Protein AF-A0A1Y2DN82-F1 (afdb_monomer_lite)

Secondary structure (DSSP, 8-state):
--EE---GGGSPPP-----SSTTHHHHHHHHHH-TT--GGG-SEEEEHHHHHHHHHHHTT-S---S--EEEEEETTEEEEEE-TT-GGGS---SSHHHHHHHH----GGGTT---EEEEEEEEETTEEEEEEEEE-EE--STTPPPTT----TT-TTTGGG---------------------------S----GGGEEEEEEESSPPPSHHHHHHHHHTT--EEEEEEEETTEE-GGG-EEEE-GGG--

Structure (mmCIF, N/CA/C/O backbone):
data_AF-A0A1Y2DN82-F1
#
_entry.id   AF-A0A1Y2DN82-F1
#
loop_
_atom_site.group_PDB
_atom_site.id
_atom_site.type_symbol
_atom_site.label_atom_id
_atom_site.label_alt_id
_atom_site.label_comp_id
_atom_site.label_asym_id
_atom_site.label_entity_id
_atom_site.label_seq_id
_atom_site.pdbx_PDB_ins_code
_atom_site.Cartn_x
_atom_site.Cartn_y
_atom_site.Cartn_z
_atom_site.occupancy
_atom_site.B_iso_or_equiv
_atom_site.auth_seq_id
_atom_site.auth_comp_id
_atom_site.auth_asym_id
_atom_site.auth_atom_id
_atom_site.pdbx_PDB_model_num
ATOM 1 N N . MET A 1 1 ? 11.359 8.981 -25.623 1.00 68.69 1 MET A N 1
ATOM 2 C CA . MET A 1 1 ? 12.776 8.680 -25.326 1.00 68.69 1 MET A CA 1
ATOM 3 C C . MET A 1 1 ? 12.780 7.640 -24.218 1.00 68.69 1 MET A C 1
ATOM 5 O O . MET A 1 1 ? 11.945 7.792 -23.331 1.00 68.69 1 MET A O 1
ATOM 9 N N . PRO A 1 2 ? 13.610 6.586 -24.291 1.00 85.12 2 PRO A N 1
ATOM 10 C CA . PRO A 1 2 ? 13.726 5.613 -23.207 1.00 85.12 2 PRO A CA 1
ATOM 11 C C . PRO A 1 2 ? 14.151 6.295 -21.902 1.00 85.12 2 PRO A C 1
ATOM 13 O O . PRO A 1 2 ? 14.934 7.245 -21.939 1.00 85.12 2 PRO A O 1
ATOM 16 N N . LEU A 1 3 ? 13.626 5.826 -20.771 1.00 91.38 3 LEU A N 1
ATOM 17 C CA . LEU A 1 3 ? 14.029 6.287 -19.442 1.00 91.38 3 LEU A CA 1
ATOM 18 C C . LEU A 1 3 ? 15.131 5.362 -18.918 1.00 91.38 3 LEU A C 1
ATOM 20 O O . LEU A 1 3 ? 14.951 4.148 -18.907 1.00 91.38 3 LEU A O 1
ATOM 24 N N . GLU A 1 4 ? 16.252 5.922 -18.473 1.00 93.56 4 GLU A N 1
ATOM 25 C CA . GLU A 1 4 ? 17.354 5.159 -17.885 1.00 93.56 4 GLU A CA 1
ATOM 26 C C . GLU A 1 4 ? 17.417 5.388 -16.373 1.00 93.56 4 GLU A C 1
ATOM 28 O O . GLU A 1 4 ? 17.442 6.524 -15.898 1.00 93.56 4 GLU A O 1
ATOM 33 N N . VAL A 1 5 ? 17.448 4.295 -15.616 1.00 91.75 5 VAL A N 1
ATOM 34 C CA . VAL A 1 5 ? 17.461 4.285 -14.153 1.00 91.75 5 VAL A CA 1
ATOM 35 C C . VAL A 1 5 ? 18.581 3.364 -13.677 1.00 91.75 5 VAL A C 1
ATOM 37 O O . VAL A 1 5 ? 18.763 2.262 -14.194 1.00 91.75 5 VAL A O 1
ATOM 40 N N . LYS A 1 6 ? 19.336 3.796 -12.664 1.00 90.62 6 LYS A N 1
ATOM 41 C CA . LYS A 1 6 ? 20.355 2.953 -12.026 1.00 90.62 6 LYS A CA 1
ATOM 42 C C . LYS A 1 6 ? 19.709 1.882 -11.157 1.00 90.62 6 LYS A C 1
ATOM 44 O O . LYS A 1 6 ? 18.632 2.101 -10.609 1.00 90.62 6 LYS A O 1
ATOM 49 N N . ASN A 1 7 ? 20.400 0.755 -11.000 1.00 88.88 7 ASN A N 1
ATOM 50 C CA . ASN A 1 7 ? 19.952 -0.302 -10.101 1.00 88.88 7 ASN A CA 1
ATOM 51 C C . ASN A 1 7 ? 19.764 0.257 -8.681 1.00 88.88 7 ASN A C 1
ATOM 53 O O . ASN A 1 7 ? 20.559 1.080 -8.224 1.00 88.88 7 ASN A O 1
ATOM 57 N N . ASP A 1 8 ? 18.718 -0.190 -8.000 1.00 85.50 8 ASP A N 1
ATOM 58 C CA . ASP A 1 8 ? 18.336 0.293 -6.683 1.00 85.50 8 ASP A CA 1
ATOM 59 C C . ASP A 1 8 ? 19.389 0.041 -5.597 1.00 85.50 8 ASP A C 1
ATOM 61 O O . ASP A 1 8 ? 19.461 0.833 -4.662 1.00 85.50 8 ASP A O 1
ATOM 65 N N . GLU A 1 9 ? 20.290 -0.929 -5.774 1.00 81.25 9 GLU A N 1
ATOM 66 C CA . GLU A 1 9 ? 21.457 -1.129 -4.898 1.00 81.25 9 GLU A CA 1
ATOM 67 C C . GLU A 1 9 ? 22.445 0.045 -4.960 1.00 81.25 9 GLU A C 1
ATOM 69 O O . GLU A 1 9 ? 23.187 0.310 -4.016 1.00 81.25 9 GLU A O 1
ATOM 74 N N . GLN A 1 10 ? 22.470 0.754 -6.090 1.00 73.75 10 GLN A N 1
ATOM 75 C CA . GLN A 1 10 ? 23.290 1.948 -6.306 1.00 73.75 10 GLN A CA 1
ATOM 76 C C . GLN A 1 10 ? 22.536 3.235 -5.965 1.00 73.75 10 GLN A C 1
ATOM 78 O O . GLN A 1 10 ? 23.128 4.319 -5.965 1.00 73.75 10 GLN A O 1
ATOM 83 N N . ASN A 1 11 ? 21.231 3.139 -5.713 1.00 64.62 11 ASN A N 1
ATOM 84 C CA . ASN A 1 11 ? 20.418 4.271 -5.314 1.00 64.62 11 ASN A CA 1
ATOM 85 C C . ASN A 1 11 ? 20.509 4.457 -3.797 1.00 64.62 11 ASN A C 1
ATOM 87 O O . ASN A 1 11 ? 20.737 3.514 -3.042 1.00 64.62 11 ASN A O 1
ATOM 91 N N . ARG A 1 12 ? 20.313 5.695 -3.322 1.00 60.50 12 ARG A N 1
ATOM 92 C CA . ARG A 1 12 ? 20.167 5.911 -1.877 1.00 60.50 12 ARG A CA 1
ATOM 93 C C . ARG A 1 12 ? 18.983 5.067 -1.378 1.00 60.50 12 ARG A C 1
ATOM 95 O O . ARG A 1 12 ? 17.932 5.098 -2.041 1.00 60.50 12 ARG A O 1
ATOM 102 N N . PRO A 1 13 ? 19.136 4.331 -0.260 1.00 60.00 13 PRO A N 1
ATOM 103 C CA . PRO A 1 13 ? 18.035 3.574 0.319 1.00 60.00 13 PRO A CA 1
ATOM 104 C C . PRO A 1 13 ? 16.856 4.513 0.595 1.00 60.00 13 PRO A C 1
ATOM 106 O O . PRO A 1 13 ? 17.062 5.689 0.905 1.00 60.00 13 PRO A O 1
ATOM 109 N N . LYS A 1 14 ? 15.621 4.010 0.455 1.00 60.88 14 LYS A N 1
ATOM 110 C CA . LYS A 1 14 ? 14.432 4.761 0.886 1.00 60.88 14 LYS A CA 1
ATOM 111 C C . LYS A 1 14 ? 14.622 5.087 2.375 1.00 60.88 14 LYS A C 1
ATOM 113 O O . LYS A 1 14 ? 14.799 4.181 3.191 1.00 60.88 14 LYS A O 1
ATOM 118 N N . GLU A 1 15 ? 14.641 6.372 2.725 1.00 61.94 15 GLU A N 1
ATOM 119 C CA . GLU A 1 15 ? 14.670 6.785 4.127 1.00 61.94 15 GLU A CA 1
ATOM 120 C C . GLU A 1 15 ? 13.306 6.474 4.741 1.00 61.94 15 GLU A C 1
ATOM 122 O O . GLU A 1 15 ? 12.299 7.105 4.429 1.00 61.94 15 GLU A O 1
ATOM 127 N N . TYR A 1 16 ? 13.261 5.462 5.602 1.00 64.69 16 TYR A N 1
ATOM 128 C CA . TYR A 1 16 ? 12.068 5.176 6.382 1.00 64.69 16 TYR A CA 1
ATOM 129 C C . TYR A 1 16 ? 12.073 6.043 7.636 1.00 64.69 16 TYR A C 1
ATOM 131 O O . TYR A 1 16 ? 12.991 5.953 8.456 1.00 64.69 16 TYR A O 1
ATOM 139 N N . VAL A 1 17 ? 11.021 6.845 7.811 1.00 67.25 17 VAL A N 1
ATOM 140 C CA . VAL A 1 17 ? 10.806 7.579 9.060 1.00 67.25 17 VAL A CA 1
ATOM 141 C C . VAL A 1 17 ? 10.650 6.561 10.188 1.00 67.25 17 VAL A C 1
ATOM 143 O O . VAL A 1 17 ? 9.780 5.686 10.155 1.00 67.25 17 VAL A O 1
ATOM 146 N N . LYS A 1 18 ? 11.530 6.648 11.186 1.00 66.75 18 LYS A N 1
ATOM 147 C CA . LYS A 1 18 ? 11.409 5.856 12.407 1.00 66.75 18 LYS A CA 1
ATOM 148 C C . LYS A 1 18 ? 10.403 6.542 13.319 1.00 66.75 18 LYS A C 1
ATOM 150 O O . LYS A 1 18 ? 10.665 7.626 13.826 1.00 66.75 18 LYS A O 1
ATOM 155 N N . HIS A 1 19 ? 9.265 5.892 13.515 1.00 71.38 19 HIS A N 1
ATOM 156 C CA . HIS A 1 19 ? 8.282 6.288 14.516 1.00 71.38 19 HIS A CA 1
ATOM 157 C C . HIS A 1 19 ? 8.544 5.538 15.821 1.00 71.38 19 HIS A C 1
ATOM 159 O O . HIS A 1 19 ? 9.008 4.394 15.792 1.00 71.38 19 HIS A O 1
ATOM 165 N N . ASN A 1 20 ? 8.205 6.156 16.954 1.00 71.06 20 ASN A N 1
ATOM 166 C CA . ASN A 1 20 ? 8.292 5.507 18.265 1.00 71.06 20 ASN A CA 1
ATOM 167 C C . ASN A 1 20 ? 7.326 4.313 18.358 1.00 71.06 20 ASN A C 1
ATOM 169 O O . ASN A 1 20 ? 7.625 3.320 19.017 1.00 71.06 20 ASN A O 1
ATOM 173 N N . SER A 1 21 ? 6.196 4.384 17.646 1.00 81.38 21 SER A N 1
ATOM 174 C CA . SER A 1 21 ? 5.252 3.282 17.465 1.00 81.38 21 SER A CA 1
ATOM 175 C C . SER A 1 21 ? 4.930 3.074 15.985 1.00 81.38 21 SER A C 1
ATOM 177 O O . SER A 1 21 ? 4.620 4.009 15.250 1.00 81.38 21 SER A O 1
ATOM 179 N N . ALA A 1 22 ? 4.960 1.820 15.527 1.00 83.69 22 ALA A N 1
ATOM 180 C CA . ALA A 1 22 ? 4.759 1.474 14.118 1.00 83.69 22 ALA A CA 1
ATOM 181 C C . ALA A 1 22 ? 3.366 1.840 13.567 1.00 83.69 22 ALA A C 1
ATOM 183 O O . ALA A 1 22 ? 3.214 1.995 12.348 1.00 83.69 22 ALA A O 1
ATOM 184 N N . PHE A 1 23 ? 2.368 1.959 14.451 1.00 89.88 23 PHE A N 1
ATOM 185 C CA . PHE A 1 23 ? 0.980 2.281 14.111 1.00 89.88 23 PHE A CA 1
ATOM 186 C C . PHE A 1 23 ? 0.545 3.682 14.533 1.00 89.88 23 PHE A C 1
ATOM 188 O O . PHE A 1 23 ? -0.570 4.063 14.197 1.00 89.88 23 PHE A O 1
ATOM 195 N N . GLU A 1 24 ? 1.401 4.467 15.189 1.00 91.38 24 GLU A N 1
ATOM 196 C CA . GLU A 1 24 ? 1.077 5.842 15.590 1.00 91.38 24 GLU A CA 1
ATOM 197 C C . GLU A 1 24 ? 0.569 6.689 14.405 1.00 91.38 24 GLU A C 1
ATOM 199 O O . GLU A 1 24 ? -0.558 7.168 14.492 1.00 91.38 24 GLU A O 1
ATOM 204 N N . PRO A 1 25 ? 1.242 6.749 13.233 1.00 91.69 25 PRO A N 1
ATOM 205 C CA . PRO A 1 25 ? 0.702 7.478 12.080 1.00 91.69 25 PRO A CA 1
ATOM 206 C C . PRO A 1 25 ? -0.656 6.963 11.586 1.00 91.69 25 PRO A C 1
ATOM 208 O O . PRO A 1 25 ? -1.486 7.745 11.129 1.00 91.69 25 PRO A O 1
ATOM 211 N N . LEU A 1 26 ? -0.898 5.647 11.669 1.00 94.19 26 LEU A N 1
ATOM 212 C CA . LEU A 1 26 ? -2.178 5.056 11.270 1.00 94.19 26 LEU A CA 1
ATOM 213 C C . LEU A 1 26 ? -3.287 5.489 12.230 1.00 94.19 26 LEU A C 1
ATOM 215 O O . LEU A 1 26 ? -4.330 5.945 11.770 1.00 94.19 26 LEU A O 1
ATOM 219 N N . ILE A 1 27 ? -3.058 5.377 13.538 1.00 93.44 27 ILE A N 1
ATOM 220 C CA . ILE A 1 27 ? -4.048 5.711 14.566 1.00 93.44 27 ILE A CA 1
ATOM 221 C C . ILE A 1 27 ? -4.357 7.208 14.514 1.00 93.44 27 ILE A C 1
ATOM 223 O O . ILE A 1 27 ? -5.518 7.579 14.353 1.00 93.44 27 ILE A O 1
ATOM 227 N N . THR A 1 28 ? -3.328 8.057 14.499 1.00 94.19 28 THR A N 1
ATOM 228 C CA . THR A 1 28 ? -3.496 9.512 14.401 1.00 94.19 28 THR A CA 1
ATOM 229 C C . THR A 1 28 ? -4.237 9.915 13.124 1.00 94.19 28 THR A C 1
ATOM 231 O O . THR A 1 28 ? -5.092 10.798 13.159 1.00 94.19 28 THR A O 1
ATOM 234 N N . SER A 1 29 ? -3.984 9.253 11.986 1.00 94.44 29 SER A N 1
ATOM 235 C CA . SER A 1 29 ? -4.729 9.550 10.752 1.00 94.44 29 SER A CA 1
ATOM 236 C C . SER A 1 29 ? -6.226 9.245 10.873 1.00 94.44 29 SER A C 1
ATOM 238 O O . SER A 1 29 ? -7.045 10.013 10.369 1.00 94.44 29 SER A O 1
ATOM 240 N N . ILE A 1 30 ? -6.600 8.172 11.580 1.00 95.31 30 ILE A N 1
ATOM 241 C CA . ILE A 1 30 ? -8.002 7.824 11.837 1.00 95.31 30 ILE A CA 1
ATOM 242 C C . ILE A 1 30 ? -8.640 8.881 12.736 1.00 95.31 30 ILE A C 1
ATOM 244 O O . ILE A 1 30 ? -9.692 9.404 12.385 1.00 95.31 30 ILE A O 1
ATOM 248 N N . GLU A 1 31 ? -7.999 9.235 13.849 1.00 94.44 31 GLU A N 1
ATOM 249 C CA . GLU A 1 31 ? -8.516 10.232 14.797 1.00 94.44 31 GLU A CA 1
ATOM 250 C C . GLU A 1 31 ? -8.771 11.584 14.118 1.00 94.44 31 GLU A C 1
ATOM 252 O O . GLU A 1 31 ? -9.787 12.232 14.361 1.00 94.44 31 GLU A O 1
ATOM 257 N N . VAL A 1 32 ? -7.883 11.987 13.205 1.00 94.56 32 VAL A N 1
ATOM 258 C CA . VAL A 1 32 ? -7.976 13.269 12.497 1.00 94.56 32 VAL A CA 1
ATOM 259 C C . VAL A 1 32 ? -8.995 13.232 11.356 1.00 94.56 32 VAL A C 1
ATOM 261 O O . VAL A 1 32 ? -9.762 14.181 11.187 1.00 94.56 32 VAL A O 1
ATOM 264 N N . MET A 1 33 ? -8.995 12.176 10.537 1.00 94.69 33 MET A N 1
ATOM 265 C CA . MET A 1 33 ? -9.813 12.112 9.315 1.00 94.69 33 MET A CA 1
ATOM 266 C C . MET A 1 33 ? -11.202 11.505 9.547 1.00 94.69 33 MET A C 1
ATOM 268 O O . MET A 1 33 ? -12.136 11.775 8.787 1.00 94.69 33 MET A O 1
ATOM 272 N N . LYS A 1 34 ? -11.346 10.657 10.567 1.00 95.38 34 LYS A N 1
ATOM 273 C CA . LYS A 1 34 ? -12.561 9.914 10.924 1.00 95.38 34 LYS A CA 1
ATOM 274 C C . LYS A 1 34 ? -12.699 9.826 12.458 1.00 95.38 34 LYS A C 1
ATOM 276 O O . LYS A 1 34 ? -12.709 8.722 12.995 1.00 95.38 34 LYS A O 1
ATOM 281 N N . PRO A 1 35 ? -12.889 10.955 13.168 1.00 95.06 35 PRO A N 1
ATOM 282 C CA . PRO A 1 35 ? -12.915 10.996 14.639 1.00 95.06 35 PRO A CA 1
ATOM 283 C C . PRO A 1 35 ? -14.016 10.140 15.284 1.00 95.06 35 PRO A C 1
ATOM 285 O O . PRO A 1 35 ? -13.948 9.823 16.464 1.00 95.06 35 PRO A O 1
ATOM 288 N N . THR A 1 36 ? -15.050 9.770 14.525 1.00 96.56 36 THR A N 1
ATOM 289 C CA . THR A 1 36 ? -16.146 8.907 14.988 1.00 96.56 36 THR A CA 1
ATOM 290 C C . THR A 1 36 ? -15.911 7.420 14.718 1.00 96.56 36 THR A C 1
ATOM 292 O O . THR A 1 36 ? -16.779 6.603 15.021 1.00 96.56 36 THR A O 1
ATOM 295 N N . PHE A 1 37 ? -14.778 7.047 14.115 1.00 95.94 37 PHE A N 1
ATOM 296 C CA . PHE A 1 37 ? -14.442 5.654 13.854 1.00 95.94 37 PHE A CA 1
ATOM 297 C C . PHE A 1 37 ? -14.012 4.956 15.145 1.00 95.94 37 PHE A C 1
ATOM 299 O O . PHE A 1 37 ? -13.022 5.328 15.771 1.00 95.94 37 PHE A O 1
ATOM 306 N N . ASP A 1 38 ? -14.733 3.900 15.513 1.00 94.31 38 ASP A N 1
ATOM 307 C CA . ASP A 1 38 ? -14.373 3.058 16.646 1.00 94.31 38 ASP A CA 1
ATOM 308 C C . ASP A 1 38 ? -13.267 2.068 16.256 1.00 94.31 38 ASP A C 1
ATOM 310 O O . ASP A 1 38 ? -13.528 0.963 15.769 1.00 94.31 38 ASP A O 1
ATOM 314 N N . ILE A 1 39 ? -12.015 2.463 16.487 1.00 92.94 39 ILE A N 1
ATOM 315 C CA . ILE A 1 39 ? -10.852 1.607 16.237 1.00 92.94 39 ILE A CA 1
ATOM 316 C C . ILE A 1 39 ? -10.811 0.373 17.148 1.00 92.94 39 ILE A C 1
ATOM 318 O O . ILE A 1 39 ? -10.254 -0.648 16.750 1.00 92.94 39 ILE A O 1
ATOM 322 N N . SER A 1 40 ? -11.443 0.423 18.326 1.00 91.94 40 SER A N 1
ATOM 323 C CA . SER A 1 40 ? -11.478 -0.712 19.258 1.00 91.94 40 SER A CA 1
ATOM 324 C C . SER A 1 40 ? -12.320 -1.878 18.733 1.00 91.94 40 SER A C 1
ATOM 326 O O . SER A 1 40 ? -12.130 -3.023 19.135 1.00 91.94 40 SER A O 1
ATOM 328 N N . SER A 1 41 ? -13.193 -1.614 17.756 1.00 95.06 41 SER A N 1
ATOM 329 C CA . SER A 1 41 ? -13.945 -2.648 17.045 1.00 95.06 41 SER A CA 1
ATOM 330 C C . SER A 1 41 ? -13.098 -3.485 16.072 1.00 95.06 41 SER A C 1
ATOM 332 O O . SER A 1 41 ? -13.609 -4.449 15.492 1.00 95.06 41 SER A O 1
ATOM 334 N N . ALA A 1 42 ? -11.834 -3.119 15.826 1.00 97.50 42 ALA A N 1
ATOM 335 C CA . ALA A 1 42 ? -10.944 -3.855 14.935 1.00 97.50 42 ALA A CA 1
ATOM 336 C C . ALA A 1 42 ? -10.439 -5.145 15.598 1.00 97.50 42 ALA A C 1
ATOM 338 O O . ALA A 1 42 ? -9.922 -5.135 16.713 1.00 97.50 42 ALA A O 1
ATOM 339 N N . ASN A 1 43 ? -10.518 -6.266 14.883 1.00 98.06 43 ASN A N 1
ATOM 340 C CA . ASN A 1 43 ? -9.906 -7.524 15.316 1.00 98.06 43 ASN A CA 1
ATOM 341 C C . ASN A 1 43 ? -8.427 -7.605 14.921 1.00 98.06 43 ASN A C 1
ATOM 343 O O . ASN A 1 43 ? -7.646 -8.259 15.607 1.00 98.06 43 ASN A O 1
ATOM 347 N N . LEU A 1 44 ? -8.042 -6.953 13.820 1.00 97.88 44 LEU A N 1
ATOM 348 C CA . LEU A 1 44 ? -6.681 -6.977 13.290 1.00 97.88 44 LEU A CA 1
ATOM 349 C C . LEU A 1 44 ? -6.273 -5.602 12.749 1.00 97.88 44 LEU A C 1
ATOM 351 O O . LEU A 1 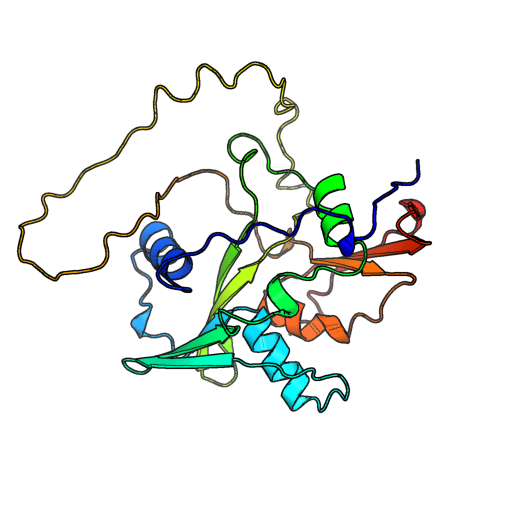44 ? -6.957 -5.048 11.890 1.00 97.88 44 LEU A O 1
ATOM 355 N N . ILE A 1 45 ? -5.123 -5.096 13.195 1.00 97.62 45 ILE A N 1
ATOM 356 C CA . ILE A 1 45 ? -4.467 -3.890 12.682 1.00 97.62 45 ILE A CA 1
ATOM 357 C C . ILE A 1 45 ? -3.106 -4.275 12.101 1.00 97.62 45 ILE A C 1
ATOM 359 O O . ILE A 1 45 ? -2.247 -4.832 12.786 1.00 97.62 45 ILE A O 1
ATOM 363 N N . CYS A 1 46 ? -2.895 -4.023 10.812 1.00 96.44 46 CYS A N 1
ATOM 364 C CA . CYS A 1 46 ? -1.678 -4.461 10.126 1.00 96.44 46 CYS A CA 1
ATOM 365 C C . CYS A 1 46 ? -1.351 -3.616 8.888 1.00 96.44 46 CYS A C 1
ATOM 367 O O . CYS A 1 46 ? -1.998 -2.608 8.603 1.00 96.44 46 CYS A O 1
ATOM 369 N N . SER A 1 47 ? -0.312 -4.013 8.152 1.00 93.69 47 SER A N 1
ATOM 370 C CA . SER A 1 47 ? -0.002 -3.460 6.832 1.00 93.69 47 SER A CA 1
ATOM 371 C C . SER A 1 47 ? -0.355 -4.448 5.722 1.00 93.69 47 SER A C 1
ATOM 373 O O . SER A 1 47 ? -0.350 -5.660 5.945 1.00 93.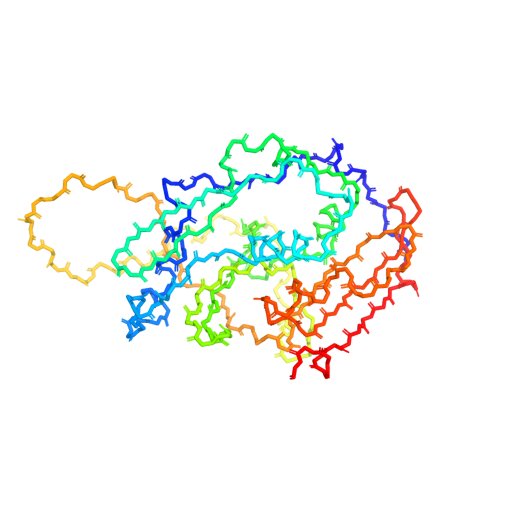69 47 SER A O 1
ATOM 375 N N . THR A 1 48 ? -0.582 -3.951 4.507 1.00 92.62 48 THR A N 1
ATOM 376 C CA . THR A 1 48 ? -0.777 -4.804 3.320 1.00 92.62 48 THR A CA 1
ATOM 377 C C . THR A 1 48 ? 0.406 -5.735 3.081 1.00 92.62 48 THR A C 1
ATOM 379 O O . THR A 1 48 ? 0.208 -6.881 2.692 1.00 92.62 48 THR A O 1
ATOM 382 N N . GLY A 1 49 ? 1.628 -5.279 3.374 1.00 88.31 49 GLY A N 1
ATOM 383 C CA . GLY A 1 49 ? 2.828 -6.112 3.318 1.00 88.31 49 GLY A CA 1
ATOM 384 C C . GLY A 1 49 ? 2.792 -7.274 4.314 1.00 88.31 49 GLY A C 1
ATOM 385 O O . GLY A 1 49 ? 3.186 -8.379 3.961 1.00 88.31 49 GLY A O 1
ATOM 386 N N . SER A 1 50 ? 2.275 -7.062 5.529 1.00 91.38 50 SER A N 1
ATOM 387 C CA . SER A 1 50 ? 2.103 -8.138 6.517 1.00 91.38 50 SER A CA 1
ATOM 388 C C . SER A 1 50 ? 1.111 -9.195 6.018 1.00 91.38 50 SER A C 1
ATOM 390 O O . SER A 1 50 ? 1.404 -10.385 6.082 1.00 91.38 50 SER A O 1
ATOM 392 N N . LEU A 1 51 ? -0.039 -8.768 5.478 1.00 93.25 51 LEU A N 1
ATOM 393 C CA . LEU A 1 51 ? -1.048 -9.683 4.926 1.00 93.25 51 LEU A CA 1
ATOM 394 C C . LEU A 1 51 ? -0.528 -10.451 3.711 1.00 93.25 51 LEU A C 1
ATOM 396 O O . LEU A 1 51 ? -0.754 -11.651 3.609 1.00 93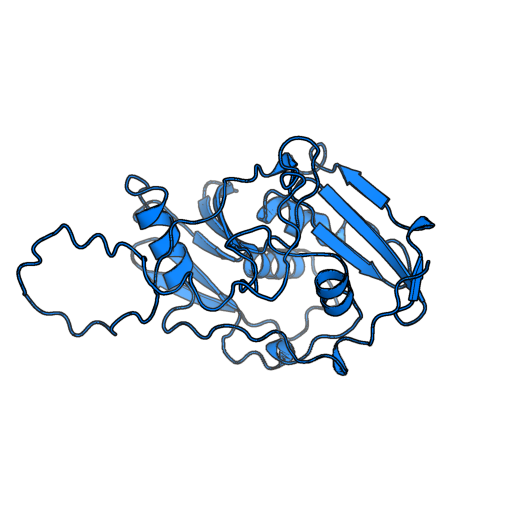.25 51 LEU A O 1
ATOM 400 N N . HIS A 1 52 ? 0.205 -9.784 2.816 1.00 89.00 52 HIS A N 1
ATOM 401 C CA . HIS A 1 52 ? 0.790 -10.429 1.639 1.00 89.00 52 HIS A CA 1
ATOM 402 C C . HIS A 1 52 ? 1.825 -11.492 2.020 1.00 89.00 52 HIS A C 1
ATOM 404 O O . HIS A 1 52 ? 1.816 -12.567 1.434 1.00 89.00 52 HIS A O 1
ATOM 410 N N . ARG A 1 53 ? 2.653 -11.253 3.044 1.00 86.75 53 ARG A N 1
ATOM 411 C CA . ARG A 1 53 ? 3.586 -12.271 3.565 1.00 86.75 53 ARG A CA 1
ATOM 412 C C . ARG A 1 53 ? 2.857 -13.472 4.164 1.00 86.75 53 ARG A C 1
ATOM 414 O O . ARG A 1 53 ? 3.210 -14.602 3.852 1.00 86.75 53 ARG A O 1
ATOM 421 N N . ILE A 1 54 ? 1.811 -13.238 4.962 1.00 90.25 54 ILE A N 1
ATOM 422 C CA . ILE A 1 54 ? 0.968 -14.322 5.497 1.00 90.25 54 ILE A CA 1
ATOM 423 C C . ILE A 1 54 ? 0.330 -15.115 4.351 1.00 90.25 54 ILE A C 1
ATOM 425 O O . ILE A 1 54 ? 0.341 -16.339 4.375 1.00 90.25 54 ILE A O 1
ATOM 429 N N . TYR A 1 55 ? -0.189 -14.432 3.332 1.00 89.56 55 TYR A N 1
ATOM 430 C CA . TYR A 1 55 ? -0.774 -15.073 2.159 1.00 89.56 55 TYR A CA 1
ATOM 431 C C . TYR A 1 55 ? 0.238 -15.959 1.423 1.00 89.56 55 TYR A C 1
ATOM 433 O O . TYR A 1 55 ? -0.037 -17.131 1.198 1.00 89.56 55 TYR A O 1
ATOM 441 N N . ARG A 1 56 ? 1.436 -15.436 1.132 1.00 85.25 56 ARG A N 1
ATOM 442 C CA . ARG A 1 56 ? 2.516 -16.206 0.494 1.00 85.25 56 ARG A CA 1
ATOM 443 C C . ARG A 1 56 ? 2.949 -17.416 1.322 1.00 85.25 56 ARG A C 1
ATOM 445 O O . ARG A 1 56 ? 3.242 -18.460 0.750 1.00 85.25 56 ARG A O 1
ATOM 452 N N . TYR A 1 57 ? 2.957 -17.282 2.650 1.00 85.12 57 TYR A N 1
ATOM 453 C CA . TYR A 1 57 ? 3.202 -18.398 3.564 1.00 85.12 57 TYR A CA 1
ATOM 454 C C . TYR A 1 57 ? 2.148 -19.499 3.438 1.00 85.12 57 TYR A C 1
ATOM 456 O O . TYR A 1 57 ? 2.486 -20.676 3.413 1.00 85.12 57 TYR A O 1
ATOM 464 N N . LEU A 1 58 ? 0.874 -19.127 3.317 1.00 87.56 58 LEU A N 1
ATOM 465 C CA . LEU A 1 58 ? -0.221 -20.084 3.160 1.00 87.56 58 LEU A CA 1
ATOM 466 C C . LEU A 1 58 ? -0.275 -20.724 1.765 1.00 87.56 58 LEU A C 1
ATOM 468 O O . LEU A 1 58 ? -0.772 -21.839 1.644 1.00 87.56 58 LEU A O 1
ATOM 472 N N . GLU A 1 59 ? 0.223 -20.043 0.733 1.00 85.56 59 GLU A N 1
ATOM 473 C CA . GLU A 1 59 ? 0.334 -20.588 -0.628 1.00 85.56 59 GLU A CA 1
ATOM 474 C C . GLU A 1 59 ? 1.527 -21.536 -0.832 1.00 85.56 59 GLU A C 1
ATOM 476 O O . GLU A 1 59 ? 1.705 -22.031 -1.942 1.00 85.56 59 GLU A O 1
ATOM 481 N N . ASP A 1 60 ? 2.328 -21.803 0.208 1.00 70.44 60 ASP A N 1
ATOM 482 C CA . ASP A 1 60 ? 3.531 -22.646 0.130 1.00 70.44 60 ASP A CA 1
ATOM 483 C C . ASP A 1 60 ? 4.500 -22.178 -0.973 1.00 70.44 60 ASP A C 1
ATOM 485 O O . ASP A 1 60 ? 5.050 -22.961 -1.747 1.00 70.44 60 ASP A O 1
ATOM 489 N N . SER A 1 61 ? 4.677 -20.855 -1.104 1.00 67.50 61 SER A N 1
ATOM 490 C CA . SER A 1 61 ? 5.630 -20.330 -2.082 1.00 67.50 61 SER A CA 1
ATOM 491 C C . SER A 1 61 ? 7.048 -20.705 -1.642 1.00 67.50 61 SER A C 1
ATOM 493 O O . SER A 1 61 ? 7.466 -20.275 -0.571 1.00 67.50 61 SER A O 1
ATOM 495 N N . GLU A 1 62 ? 7.799 -21.448 -2.459 1.00 57.88 62 GLU A N 1
ATOM 496 C CA . GLU A 1 62 ? 9.132 -21.967 -2.086 1.00 57.88 62 GLU A CA 1
ATOM 497 C C . GLU A 1 62 ? 10.187 -20.874 -1.790 1.00 57.88 62 GLU A C 1
ATOM 499 O O . GLU A 1 62 ? 11.226 -21.157 -1.199 1.00 57.88 62 GLU A O 1
ATOM 504 N N . ASP A 1 63 ? 9.884 -19.611 -2.114 1.00 59.69 63 ASP A N 1
ATOM 505 C CA . ASP A 1 63 ? 10.731 -18.429 -1.899 1.00 59.69 63 ASP A CA 1
ATOM 506 C C . ASP A 1 63 ? 10.320 -17.605 -0.664 1.00 59.69 63 ASP A C 1
ATOM 508 O O . ASP A 1 63 ? 10.183 -16.373 -0.723 1.00 59.69 63 ASP A O 1
ATOM 512 N N . LEU A 1 64 ? 10.049 -18.266 0.459 1.00 60.41 64 LEU A N 1
ATOM 513 C CA . LEU A 1 64 ? 9.943 -17.575 1.741 1.00 60.41 64 LEU A CA 1
ATOM 514 C C . LEU A 1 64 ? 11.338 -17.513 2.348 1.00 60.41 64 LEU A C 1
ATOM 516 O O . LEU A 1 64 ? 11.763 -18.415 3.070 1.00 60.41 64 LEU A O 1
ATOM 520 N N . ASP A 1 65 ? 12.040 -16.414 2.067 1.00 60.00 65 ASP A N 1
ATOM 521 C CA . ASP A 1 65 ? 13.129 -15.958 2.932 1.00 60.00 65 ASP A CA 1
ATOM 522 C C . ASP A 1 65 ? 12.669 -15.967 4.402 1.00 60.00 65 ASP A C 1
ATOM 524 O O . ASP A 1 65 ? 11.476 -16.064 4.702 1.00 60.00 65 ASP A O 1
ATOM 528 N N . SER A 1 66 ? 13.607 -15.863 5.347 1.00 65.75 66 SER A N 1
ATOM 529 C CA . SER A 1 66 ? 13.312 -15.810 6.784 1.00 65.75 66 SER A CA 1
ATOM 530 C C . SER A 1 66 ? 12.468 -14.577 7.149 1.00 65.75 66 SER A C 1
ATOM 532 O O . SER A 1 66 ? 12.976 -13.568 7.643 1.00 65.75 66 SER A O 1
ATOM 534 N N . ASP A 1 67 ? 11.168 -14.660 6.897 1.00 75.25 67 ASP A N 1
ATOM 535 C CA . ASP A 1 67 ? 10.206 -13.594 7.077 1.00 75.25 67 ASP A CA 1
ATOM 536 C C . ASP A 1 67 ? 9.704 -13.613 8.510 1.00 75.25 67 ASP A C 1
ATOM 538 O O . ASP A 1 67 ? 9.023 -14.536 8.962 1.00 75.25 67 ASP A O 1
ATOM 542 N N . ARG A 1 68 ? 10.038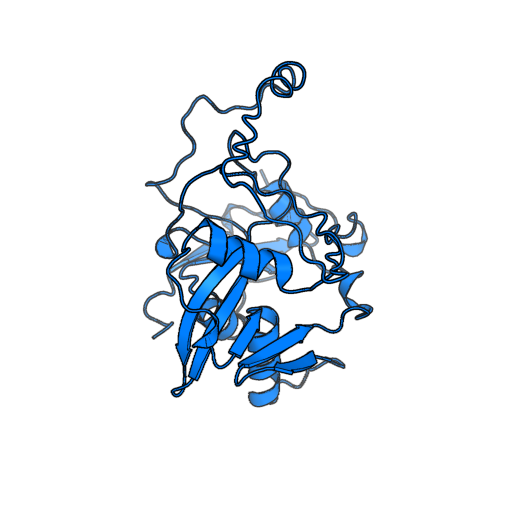 -12.552 9.243 1.00 85.00 68 ARG A N 1
ATOM 543 C CA . ARG A 1 68 ? 9.611 -12.375 10.625 1.00 85.00 68 ARG A CA 1
ATOM 544 C C . ARG A 1 68 ? 8.560 -11.278 10.739 1.00 85.00 68 ARG A C 1
ATOM 546 O O . ARG A 1 68 ? 8.766 -10.130 10.332 1.00 85.00 68 ARG A O 1
ATOM 553 N N . LEU A 1 69 ? 7.451 -11.635 11.378 1.00 89.88 69 LEU A N 1
ATOM 554 C CA . LEU A 1 69 ? 6.392 -10.720 11.784 1.00 89.88 69 LEU A CA 1
ATOM 555 C C . LEU A 1 69 ? 6.417 -10.574 13.305 1.00 89.88 69 LEU A C 1
ATOM 557 O O . LEU A 1 69 ? 6.466 -11.571 14.022 1.00 89.88 69 LEU A O 1
ATOM 561 N N . ASP A 1 70 ? 6.365 -9.337 13.787 1.00 91.25 70 ASP A N 1
ATOM 562 C CA . ASP A 1 70 ? 6.150 -9.058 15.201 1.00 91.25 70 ASP A CA 1
ATOM 563 C C . ASP A 1 70 ? 4.643 -8.887 15.433 1.00 91.25 70 ASP A C 1
ATOM 565 O O . ASP A 1 70 ? 3.945 -8.210 14.670 1.00 91.25 70 ASP A O 1
ATOM 569 N N . MET A 1 71 ? 4.133 -9.537 16.478 1.00 93.44 71 MET A N 1
ATOM 570 C CA . MET A 1 71 ? 2.708 -9.579 16.793 1.00 93.44 71 MET A CA 1
ATOM 571 C C . MET A 1 71 ? 2.472 -9.104 18.222 1.00 93.44 71 MET A C 1
ATOM 573 O O . MET A 1 71 ? 3.172 -9.522 19.143 1.00 93.44 71 MET A O 1
ATOM 577 N N . GLN A 1 72 ? 1.475 -8.246 18.415 1.00 94.00 72 GLN A N 1
ATOM 578 C CA . GLN A 1 72 ? 1.068 -7.762 19.733 1.00 94.00 72 GLN A CA 1
ATOM 579 C C . GLN A 1 72 ? -0.442 -7.897 19.876 1.00 94.00 72 GLN A C 1
ATOM 581 O O . GLN A 1 72 ? -1.191 -7.472 19.005 1.00 94.00 72 GLN A O 1
ATOM 586 N N . TRP A 1 73 ? -0.896 -8.493 20.972 1.00 95.12 73 TRP A N 1
ATOM 587 C CA . TRP A 1 73 ? -2.316 -8.614 21.279 1.00 95.12 73 TRP A CA 1
ATOM 588 C C . TRP A 1 73 ? -2.687 -7.629 22.380 1.00 95.12 73 TRP A C 1
ATOM 590 O O . TRP A 1 73 ? -2.077 -7.639 23.450 1.00 95.12 73 TRP A O 1
ATOM 600 N N . HIS A 1 74 ? -3.695 -6.798 22.139 1.00 91.94 74 HIS A N 1
ATOM 601 C CA . HIS A 1 74 ? -4.174 -5.835 23.120 1.00 91.94 74 HIS A CA 1
ATOM 602 C C . HIS A 1 74 ? -5.681 -5.621 22.976 1.00 91.94 74 HIS A C 1
ATOM 604 O O . HIS A 1 74 ? -6.165 -5.329 21.889 1.00 91.94 74 HIS A O 1
ATOM 610 N N . SER A 1 75 ? -6.418 -5.757 24.082 1.00 91.75 75 SER A N 1
ATOM 611 C CA . SER A 1 75 ? -7.847 -5.411 24.179 1.00 91.75 75 SER A CA 1
ATOM 612 C C . SER A 1 75 ? -8.752 -6.006 23.086 1.00 91.75 75 SER A C 1
ATOM 614 O O . SER A 1 75 ? -9.700 -5.367 22.650 1.00 91.75 75 SER A O 1
ATOM 616 N N . GLY A 1 76 ? -8.486 -7.242 22.648 1.00 93.75 76 GLY A N 1
ATOM 617 C CA . GLY A 1 76 ? -9.286 -7.902 21.603 1.00 93.75 76 GLY A CA 1
ATOM 618 C C . GLY A 1 76 ? -8.814 -7.643 20.168 1.00 93.75 76 GLY A C 1
ATOM 619 O O . GLY A 1 76 ? -9.395 -8.193 19.230 1.00 93.75 76 GLY A O 1
ATOM 620 N N . THR A 1 77 ? -7.750 -6.857 19.999 1.00 97.00 77 THR A N 1
ATOM 621 C CA . THR A 1 77 ? -7.152 -6.509 18.712 1.00 97.00 77 THR A CA 1
ATOM 622 C C . THR A 1 77 ? -5.751 -7.106 18.592 1.00 97.00 77 THR A C 1
ATOM 624 O O . THR A 1 77 ? -4.900 -6.939 19.471 1.00 97.00 77 THR A O 1
ATOM 627 N N . LEU A 1 78 ? -5.487 -7.782 17.474 1.00 97.19 78 LEU A N 1
ATOM 628 C CA . LEU A 1 78 ? -4.148 -8.209 17.081 1.00 97.19 78 LEU A CA 1
ATOM 629 C C . LEU A 1 78 ? -3.481 -7.116 16.242 1.00 97.19 78 LEU A C 1
ATOM 631 O O . LEU A 1 78 ? -4.060 -6.625 15.280 1.00 97.19 78 LEU A O 1
ATOM 635 N N . PHE A 1 79 ? -2.243 -6.774 16.559 1.00 95.94 79 PHE A N 1
ATOM 636 C CA . PHE A 1 79 ? -1.400 -5.852 15.810 1.00 95.94 79 PHE A CA 1
ATOM 637 C C . PHE A 1 79 ? -0.272 -6.645 15.153 1.00 95.94 79 PHE A C 1
ATOM 639 O O . PHE A 1 79 ? 0.426 -7.381 15.848 1.00 95.94 79 PHE A O 1
ATOM 646 N N . ILE A 1 80 ? -0.079 -6.507 13.837 1.00 95.06 80 ILE A N 1
ATOM 647 C CA . ILE A 1 80 ? 0.975 -7.227 13.098 1.00 95.06 80 ILE A CA 1
ATOM 648 C C . ILE A 1 80 ? 1.868 -6.255 12.333 1.00 95.06 80 ILE A C 1
ATOM 650 O O . ILE A 1 80 ? 1.445 -5.624 11.356 1.00 95.06 80 ILE A O 1
ATOM 654 N N . THR A 1 81 ? 3.143 -6.212 12.702 1.00 90.31 81 THR A N 1
ATOM 655 C CA . THR A 1 81 ? 4.178 -5.422 12.031 1.00 90.31 81 THR A CA 1
ATOM 656 C C . THR A 1 81 ? 5.237 -6.320 11.408 1.00 90.31 81 THR A C 1
ATOM 658 O O . THR A 1 81 ? 5.468 -7.451 11.827 1.00 90.31 81 THR A O 1
ATOM 661 N N . ARG A 1 82 ? 5.922 -5.802 10.387 1.00 84.81 82 ARG A N 1
ATOM 662 C CA . ARG A 1 82 ? 7.193 -6.382 9.944 1.00 84.81 82 ARG A CA 1
ATOM 663 C C . ARG A 1 82 ? 8.230 -6.186 11.046 1.00 84.81 82 ARG A C 1
ATOM 665 O O . ARG A 1 82 ? 8.264 -5.095 11.625 1.00 84.81 82 ARG A O 1
ATOM 672 N N . TRP A 1 83 ? 9.107 -7.167 11.248 1.00 84.31 83 TRP A N 1
ATOM 673 C CA . TRP A 1 83 ? 10.230 -7.043 12.176 1.00 84.31 83 TRP A CA 1
ATOM 674 C C . TRP A 1 83 ? 10.994 -5.726 11.964 1.00 84.31 83 TRP A C 1
ATOM 676 O O . TRP A 1 83 ? 11.296 -5.335 10.828 1.00 84.31 83 TRP A O 1
ATOM 686 N N . ALA A 1 84 ? 11.191 -4.977 13.052 1.00 74.50 84 ALA A N 1
ATOM 687 C CA . ALA A 1 84 ? 11.764 -3.631 13.011 1.00 74.50 84 ALA A CA 1
ATOM 688 C C . ALA A 1 84 ? 13.211 -3.629 12.494 1.00 74.50 84 ALA A C 1
ATOM 690 O O . ALA A 1 84 ? 13.559 -2.771 11.681 1.00 74.50 84 ALA A O 1
ATOM 691 N N . ASP A 1 85 ? 13.988 -4.633 12.901 1.00 75.19 85 ASP A N 1
ATOM 692 C CA . AS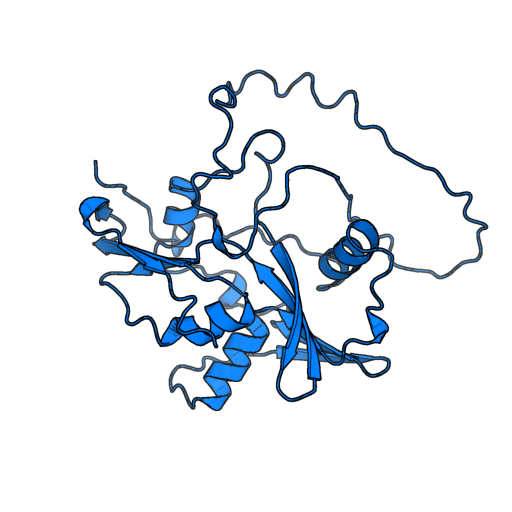P A 1 85 ? 15.416 -4.774 12.593 1.00 75.19 85 ASP A CA 1
ATOM 693 C C . ASP A 1 85 ? 15.681 -5.721 11.418 1.00 75.19 85 ASP A C 1
ATOM 695 O O . ASP A 1 85 ? 16.784 -6.237 11.267 1.00 75.19 85 ASP A O 1
ATOM 699 N N . ASP A 1 86 ? 14.667 -5.961 10.584 1.00 74.44 86 ASP A N 1
ATOM 700 C CA . ASP A 1 86 ? 14.811 -6.798 9.401 1.00 74.44 86 ASP A CA 1
ATOM 701 C C . ASP A 1 86 ? 15.924 -6.241 8.483 1.00 74.44 86 ASP A C 1
ATOM 703 O O . ASP A 1 86 ? 15.772 -5.135 7.943 1.00 74.44 86 ASP A O 1
ATOM 707 N N . PRO A 1 87 ? 17.034 -6.984 8.286 1.00 70.62 87 PRO A N 1
ATOM 708 C CA . PRO A 1 87 ? 18.190 -6.511 7.528 1.00 70.62 87 PRO A CA 1
ATOM 709 C C . PRO A 1 87 ? 17.846 -6.236 6.061 1.00 70.62 87 PRO A C 1
ATOM 711 O O . PRO A 1 87 ? 18.437 -5.347 5.446 1.00 70.62 87 PRO A O 1
ATOM 714 N N . SER A 1 88 ? 16.827 -6.910 5.519 1.00 68.62 88 SER A N 1
ATOM 715 C CA . SER A 1 88 ? 16.364 -6.690 4.147 1.00 68.62 88 SER A CA 1
ATOM 716 C C . SER A 1 88 ? 15.623 -5.359 3.960 1.00 68.62 88 SER A C 1
ATOM 718 O O . SER A 1 88 ? 15.328 -4.971 2.833 1.00 68.62 88 SER A O 1
ATOM 720 N N . ARG A 1 89 ? 15.335 -4.596 5.030 1.00 66.06 89 ARG A N 1
ATOM 721 C CA . ARG A 1 89 ? 14.815 -3.216 4.908 1.00 66.06 89 ARG A CA 1
ATOM 722 C C . ARG A 1 89 ? 15.821 -2.251 4.287 1.00 66.06 89 ARG A C 1
ATOM 724 O O . ARG A 1 89 ? 15.411 -1.225 3.755 1.00 66.06 89 ARG A O 1
ATOM 731 N N . GLN A 1 90 ? 17.116 -2.536 4.410 1.00 63.34 90 GLN A N 1
ATOM 732 C CA . GLN A 1 90 ? 18.178 -1.643 3.934 1.00 63.34 90 GLN A CA 1
ATOM 733 C C . GLN A 1 90 ? 18.604 -1.944 2.497 1.00 63.34 90 GLN A C 1
ATOM 735 O O . GLN A 1 90 ? 19.341 -1.165 1.898 1.00 63.34 90 GLN A O 1
ATOM 740 N N . THR A 1 91 ? 18.126 -3.051 1.937 1.00 64.69 91 THR A N 1
ATOM 741 C CA . THR A 1 91 ? 18.443 -3.489 0.583 1.00 64.69 91 THR A CA 1
ATOM 742 C C . THR A 1 91 ? 17.239 -3.259 -0.316 1.00 64.69 91 THR A C 1
ATOM 744 O O . THR A 1 91 ? 16.163 -3.799 -0.071 1.00 64.69 91 THR A O 1
ATOM 747 N N . SER A 1 92 ? 17.424 -2.475 -1.372 1.00 69.12 92 SER A N 1
ATOM 748 C CA . SER A 1 92 ? 16.486 -2.403 -2.489 1.00 69.12 92 SER A CA 1
ATOM 749 C C . SER A 1 92 ? 17.220 -2.940 -3.704 1.00 69.12 92 SER A C 1
ATOM 751 O O . SER A 1 92 ? 18.269 -2.411 -4.055 1.00 69.12 92 SER A O 1
ATOM 753 N N . ALA A 1 93 ? 16.694 -3.991 -4.319 1.00 75.56 93 ALA A N 1
ATOM 754 C CA . ALA A 1 93 ? 17.220 -4.538 -5.562 1.00 75.56 93 ALA A CA 1
ATOM 755 C C . ALA A 1 93 ? 16.253 -4.230 -6.710 1.00 75.56 93 ALA A C 1
ATOM 757 O O . ALA A 1 93 ? 15.064 -4.001 -6.492 1.00 75.56 93 ALA A O 1
ATOM 758 N N . GLY A 1 94 ? 16.765 -4.244 -7.939 1.00 86.94 94 GLY A N 1
ATOM 759 C CA . GLY A 1 94 ? 15.966 -3.990 -9.136 1.00 86.94 94 GLY A CA 1
ATOM 760 C C . GLY A 1 94 ? 15.994 -2.526 -9.560 1.00 86.94 94 GLY A C 1
ATOM 761 O O . GLY A 1 94 ? 17.025 -1.868 -9.445 1.00 86.94 94 GLY A O 1
ATOM 762 N N . TYR A 1 95 ? 14.895 -2.050 -10.140 1.00 90.81 95 TYR A N 1
ATOM 763 C CA . TYR A 1 95 ? 14.810 -0.717 -10.748 1.00 90.81 95 TYR A CA 1
ATOM 764 C C . TYR A 1 95 ? 13.486 -0.002 -10.437 1.00 90.81 95 TYR A C 1
ATOM 766 O O . TYR A 1 95 ? 13.239 1.082 -10.966 1.00 90.81 95 TYR A O 1
ATOM 774 N N . GLU A 1 96 ? 12.630 -0.599 -9.604 1.00 88.12 96 GLU A N 1
ATOM 775 C CA . GLU A 1 96 ? 11.271 -0.119 -9.344 1.00 88.12 96 GLU A CA 1
ATOM 776 C C . GLU A 1 96 ? 11.281 1.206 -8.585 1.00 88.12 96 GLU A C 1
ATOM 778 O O . GLU A 1 96 ? 10.649 2.167 -9.011 1.00 88.12 96 GLU A O 1
ATOM 783 N N . SER A 1 97 ? 12.076 1.305 -7.518 1.00 85.69 97 SER A N 1
ATOM 784 C CA . SER A 1 97 ? 12.150 2.513 -6.689 1.00 85.69 97 SER A CA 1
ATOM 785 C C . SER A 1 97 ? 12.758 3.684 -7.465 1.00 85.69 97 SER A C 1
ATOM 787 O O . SER A 1 97 ? 12.302 4.827 -7.388 1.00 85.69 97 SER A O 1
ATOM 789 N N . GLY A 1 98 ? 13.798 3.422 -8.260 1.00 88.81 98 GLY A N 1
ATOM 790 C CA . GLY A 1 98 ? 14.346 4.401 -9.191 1.00 88.81 98 GLY A CA 1
ATOM 791 C C . GLY A 1 98 ? 13.343 4.842 -10.263 1.00 88.81 98 GLY A C 1
ATOM 792 O O . GLY A 1 98 ? 13.267 6.036 -10.551 1.00 88.81 98 GLY A O 1
ATOM 793 N N . PHE A 1 99 ? 12.547 3.919 -10.806 1.00 90.75 99 PHE A N 1
ATOM 794 C CA . PHE A 1 99 ? 11.497 4.233 -11.775 1.00 90.75 99 PHE A CA 1
ATOM 795 C C . PHE A 1 99 ? 10.389 5.091 -11.156 1.00 90.75 99 PHE A C 1
ATOM 797 O O . PHE A 1 99 ? 10.032 6.118 -11.733 1.00 90.75 99 PHE A O 1
ATOM 804 N N . GLU A 1 100 ? 9.896 4.733 -9.966 1.00 89.31 100 GLU A N 1
ATOM 805 C CA . GLU A 1 100 ? 8.924 5.527 -9.201 1.00 89.31 100 GLU A CA 1
ATOM 806 C C . GLU A 1 100 ? 9.423 6.963 -9.018 1.00 89.31 100 GLU A C 1
ATOM 808 O O . GLU A 1 100 ? 8.738 7.905 -9.404 1.00 89.31 100 GLU A O 1
ATOM 813 N N . ARG A 1 101 ? 10.657 7.150 -8.530 1.00 86.38 101 ARG A N 1
ATOM 814 C CA . ARG A 1 101 ? 11.246 8.490 -8.335 1.00 86.38 101 ARG A CA 1
ATOM 815 C C . ARG A 1 101 ? 11.384 9.295 -9.625 1.00 86.38 101 ARG A C 1
ATOM 817 O O . ARG A 1 101 ? 11.323 10.518 -9.585 1.00 86.38 101 ARG A O 1
ATOM 824 N N . ALA A 1 102 ? 11.625 8.629 -10.749 1.00 89.31 102 ALA A N 1
ATOM 825 C CA . ALA A 1 102 ? 11.802 9.292 -12.035 1.00 89.31 102 ALA A CA 1
ATOM 826 C C . ALA A 1 102 ? 10.473 9.653 -12.720 1.00 89.31 102 ALA A C 1
ATOM 828 O O . ALA A 1 102 ? 10.459 10.509 -13.602 1.00 89.31 102 ALA A O 1
ATOM 829 N N . THR A 1 103 ? 9.372 8.993 -12.351 1.00 89.44 103 THR A N 1
ATOM 830 C CA . THR A 1 103 ? 8.088 9.088 -13.069 1.00 89.44 103 THR A CA 1
ATOM 831 C C . THR A 1 103 ? 6.937 9.619 -12.227 1.00 89.44 103 THR A C 1
ATOM 833 O O . THR A 1 103 ? 5.938 10.074 -12.785 1.00 89.44 103 THR A O 1
ATOM 836 N N . CYS A 1 104 ? 7.070 9.596 -10.904 1.00 88.62 104 CYS A N 1
ATOM 837 C CA . CYS A 1 104 ? 6.059 10.052 -9.965 1.00 88.62 104 CYS A CA 1
ATOM 838 C C . CYS A 1 104 ? 6.529 11.320 -9.254 1.00 88.62 104 CYS A C 1
ATOM 840 O O . CYS A 1 104 ? 7.701 11.480 -8.920 1.00 88.62 104 CYS A O 1
ATOM 842 N N . SER A 1 105 ? 5.587 12.219 -8.994 1.00 86.06 105 SER A N 1
ATOM 843 C CA . SER A 1 105 ? 5.823 13.420 -8.203 1.00 86.06 105 SER A CA 1
ATOM 844 C C . SER A 1 105 ? 4.608 13.729 -7.342 1.00 86.06 105 SER A C 1
ATOM 846 O O . SER A 1 105 ? 3.463 13.440 -7.704 1.00 86.06 105 SER A O 1
ATOM 848 N N . PHE A 1 106 ? 4.860 14.332 -6.186 1.00 85.25 106 PHE A N 1
ATOM 849 C CA . PHE A 1 106 ? 3.800 14.900 -5.372 1.00 85.25 106 PHE A CA 1
ATOM 850 C C . PHE A 1 106 ? 3.378 16.259 -5.940 1.00 85.25 106 PHE A C 1
ATOM 852 O O . PHE A 1 106 ? 4.200 17.055 -6.395 1.00 85.25 106 PHE A O 1
ATOM 859 N N . SER A 1 107 ? 2.074 16.530 -5.938 1.00 80.00 107 SER A N 1
ATOM 860 C CA . SER A 1 107 ? 1.515 17.769 -6.481 1.00 80.00 107 SER A CA 1
ATOM 861 C C . SER A 1 107 ? 1.479 18.891 -5.444 1.00 80.00 107 SER A C 1
ATOM 863 O O . SER A 1 107 ? 1.124 18.649 -4.290 1.00 80.00 107 SER A O 1
ATOM 865 N N . GLY A 1 108 ? 1.715 20.128 -5.892 1.00 79.06 108 GLY A N 1
ATOM 866 C CA . GLY A 1 108 ? 1.452 21.341 -5.115 1.00 79.06 108 GLY A CA 1
ATOM 867 C C . GLY A 1 108 ? 2.181 21.378 -3.771 1.00 79.06 108 GLY A C 1
ATOM 868 O O . GLY A 1 108 ? 3.398 21.255 -3.717 1.00 79.06 108 GLY A O 1
ATOM 869 N N . GLU A 1 109 ? 1.419 21.542 -2.694 1.00 78.50 109 GLU A N 1
ATOM 870 C CA . GLU A 1 109 ? 1.907 21.658 -1.312 1.00 78.50 109 GLU A CA 1
ATOM 871 C C . GLU A 1 109 ? 2.538 20.378 -0.737 1.00 78.50 109 GLU A C 1
ATOM 873 O O . GLU A 1 109 ? 3.079 20.412 0.362 1.00 78.50 109 GLU A O 1
ATOM 878 N N . LEU A 1 110 ? 2.491 19.257 -1.467 1.00 83.06 110 LEU A N 1
ATOM 879 C CA . LEU A 1 110 ? 3.014 17.967 -1.010 1.00 83.06 110 LEU A CA 1
ATOM 880 C C . LEU A 1 110 ? 4.404 17.623 -1.579 1.00 83.06 110 LEU A C 1
ATOM 882 O O . LEU A 1 110 ? 4.839 16.485 -1.442 1.00 83.06 110 LEU A O 1
ATOM 886 N N . GLN A 1 111 ? 5.101 18.554 -2.240 1.00 80.88 111 GLN A N 1
ATOM 887 C CA . GLN A 1 111 ? 6.348 18.263 -2.976 1.00 80.88 111 GLN A CA 1
ATOM 888 C C . GLN A 1 111 ? 7.456 17.603 -2.142 1.00 80.88 111 GLN A C 1
ATOM 890 O O . GLN A 1 111 ? 8.195 16.785 -2.683 1.00 80.88 111 GLN A O 1
ATOM 895 N N . ASP A 1 112 ? 7.520 17.893 -0.842 1.00 78.88 112 ASP A N 1
ATOM 896 C CA . ASP A 1 112 ? 8.540 17.350 0.064 1.00 78.88 112 ASP A CA 1
ATOM 897 C C . ASP A 1 112 ? 8.148 16.000 0.701 1.00 78.88 112 ASP A C 1
ATOM 899 O O . ASP A 1 112 ? 8.859 15.472 1.559 1.00 78.88 112 ASP A O 1
ATOM 903 N N . HIS A 1 113 ? 7.010 15.417 0.311 1.00 81.69 113 HIS A N 1
ATOM 904 C CA . HIS A 1 113 ? 6.590 14.111 0.811 1.00 81.69 113 HIS A CA 1
ATOM 905 C C . HIS A 1 113 ? 7.399 12.979 0.168 1.00 81.69 113 HIS A C 1
ATOM 907 O O . HIS A 1 113 ? 7.840 13.056 -0.975 1.00 81.69 113 HIS A O 1
ATOM 913 N N . ILE A 1 114 ? 7.575 11.890 0.918 1.00 82.12 114 ILE A N 1
ATOM 914 C CA . ILE A 1 114 ? 8.394 10.740 0.498 1.00 82.12 114 ILE A CA 1
ATOM 915 C C . ILE A 1 114 ? 7.581 9.464 0.260 1.00 82.12 114 ILE A C 1
ATOM 917 O O . ILE A 1 114 ? 8.068 8.526 -0.363 1.00 82.12 114 ILE A O 1
ATOM 921 N N . SER A 1 115 ? 6.357 9.402 0.785 1.00 86.12 115 SER A N 1
ATOM 922 C CA . SER A 1 115 ? 5.453 8.259 0.646 1.00 86.12 115 SER A CA 1
ATOM 923 C C . SER A 1 115 ? 4.006 8.697 0.853 1.00 86.12 115 SER A C 1
ATOM 925 O O . SER A 1 115 ? 3.730 9.716 1.492 1.00 86.12 115 SER A O 1
ATOM 927 N N . HIS A 1 116 ? 3.074 7.915 0.314 1.00 89.81 116 HIS A N 1
ATOM 928 C CA . HIS A 1 116 ? 1.652 8.070 0.576 1.00 89.81 116 HIS A CA 1
ATOM 929 C C . HIS A 1 116 ? 1.105 6.768 1.151 1.00 89.81 116 HIS A C 1
ATOM 931 O O . HIS A 1 116 ? 1.224 5.707 0.540 1.00 89.81 116 HIS A O 1
ATOM 937 N N . HIS A 1 117 ? 0.467 6.848 2.315 1.00 92.31 117 HIS A N 1
ATOM 938 C CA . HIS A 1 117 ? -0.202 5.712 2.932 1.00 92.31 117 HIS A CA 1
ATOM 939 C C . HIS A 1 117 ? -1.686 6.000 3.106 1.00 92.31 117 HIS A C 1
ATOM 941 O O . HIS A 1 117 ? -2.087 7.113 3.432 1.00 92.31 117 HIS A O 1
ATOM 947 N N . ARG A 1 118 ? -2.497 4.960 2.936 1.00 93.25 118 ARG A N 1
ATOM 948 C CA . ARG A 1 118 ? -3.930 4.965 3.211 1.00 93.25 118 ARG A CA 1
ATOM 949 C C . ARG A 1 118 ? -4.245 3.981 4.319 1.00 93.25 118 ARG A C 1
ATOM 951 O O . ARG A 1 118 ? -3.558 2.969 4.472 1.00 93.25 118 ARG A O 1
ATOM 958 N N . VAL A 1 119 ? -5.324 4.256 5.035 1.00 95.81 119 VAL A N 1
ATOM 959 C CA . VAL A 1 119 ? -5.895 3.341 6.018 1.00 95.81 119 VAL A CA 1
ATOM 960 C C . VAL A 1 119 ? -7.230 2.840 5.489 1.00 95.81 119 VAL A C 1
ATOM 962 O O . VAL A 1 119 ? -8.108 3.625 5.138 1.00 95.81 119 VAL A O 1
ATOM 965 N N . LEU A 1 120 ? -7.359 1.522 5.390 1.00 95.44 120 LEU A N 1
ATOM 966 C CA . LEU A 1 120 ? -8.554 0.834 4.917 1.00 95.44 120 LEU A CA 1
ATOM 967 C C . LEU A 1 120 ? -9.204 0.107 6.089 1.00 95.44 120 LEU A C 1
ATOM 969 O O . LEU A 1 120 ? -8.497 -0.468 6.910 1.00 95.44 120 LEU A O 1
ATOM 973 N N . SER A 1 121 ? -10.533 0.087 6.134 1.00 96.38 121 SER A N 1
ATOM 974 C CA . SER A 1 121 ? -11.309 -0.737 7.063 1.00 96.38 121 SER A CA 1
ATOM 975 C C . SER A 1 121 ? -12.257 -1.618 6.254 1.00 96.38 121 SER A C 1
ATOM 977 O O . SER A 1 121 ? -12.990 -1.120 5.398 1.00 96.38 121 SER A O 1
ATOM 979 N N . TYR A 1 122 ? -12.192 -2.932 6.467 1.00 96.50 122 TYR A N 1
ATOM 980 C CA . TYR A 1 122 ? -13.044 -3.908 5.784 1.00 96.50 122 TYR A CA 1
ATOM 981 C C . TYR A 1 122 ? -13.181 -5.200 6.594 1.00 96.50 122 TYR A C 1
ATOM 983 O O . TYR A 1 122 ? -12.463 -5.428 7.568 1.00 96.50 122 TYR A O 1
ATOM 991 N N . ARG A 1 123 ? -14.131 -6.055 6.199 1.00 96.31 123 ARG A N 1
ATOM 992 C CA . ARG A 1 123 ? -14.306 -7.388 6.786 1.00 96.31 123 ARG A CA 1
ATOM 993 C C . ARG A 1 123 ? -13.740 -8.462 5.869 1.00 96.31 123 ARG A C 1
ATOM 995 O O . ARG A 1 123 ? -14.032 -8.458 4.680 1.00 96.31 123 ARG A O 1
ATOM 1002 N N . LEU A 1 124 ? -12.988 -9.399 6.438 1.00 94.25 124 LEU A N 1
ATOM 1003 C CA . LEU A 1 124 ? -12.431 -10.555 5.735 1.00 94.25 124 LEU A CA 1
ATOM 1004 C C . LEU A 1 124 ? -12.559 -11.793 6.626 1.00 94.25 124 LEU A C 1
ATOM 1006 O O . LEU A 1 124 ? -12.101 -11.783 7.765 1.00 94.25 124 LEU A O 1
ATOM 1010 N N . GLY A 1 125 ? -13.222 -12.846 6.138 1.00 91.94 125 GLY A N 1
ATOM 1011 C CA . GLY A 1 125 ? -13.402 -14.086 6.909 1.00 91.94 125 GLY A CA 1
ATOM 1012 C C . GLY A 1 125 ? -14.108 -13.889 8.260 1.00 91.94 125 GLY A C 1
ATOM 1013 O O . GLY A 1 125 ? -13.797 -14.575 9.225 1.00 91.94 125 GLY A O 1
ATOM 1014 N N . GLY A 1 126 ? -15.011 -12.906 8.358 1.00 95.31 126 GLY A N 1
ATOM 1015 C CA . GLY A 1 126 ? -15.700 -12.541 9.604 1.00 95.31 126 GLY A CA 1
ATOM 1016 C C . GLY A 1 126 ? -14.924 -11.588 10.524 1.00 95.31 126 GLY A C 1
ATOM 1017 O O . GLY A 1 126 ? -15.534 -10.975 11.401 1.00 95.31 126 GLY A O 1
ATOM 1018 N N . LEU A 1 127 ? -13.627 -11.382 10.287 1.00 96.94 127 LEU A N 1
ATOM 1019 C CA . LEU A 1 127 ? -12.780 -10.471 11.058 1.00 96.94 127 LEU A CA 1
ATOM 1020 C C . LEU A 1 127 ? -12.898 -9.039 10.531 1.00 96.94 127 LEU A C 1
ATOM 1022 O O . LEU A 1 127 ? -12.947 -8.823 9.322 1.00 96.94 127 LEU A O 1
ATOM 1026 N N . HIS A 1 128 ? -12.925 -8.057 11.429 1.00 97.88 128 HIS A N 1
ATOM 1027 C CA . HIS A 1 128 ? -12.806 -6.641 11.087 1.00 97.88 128 HIS A CA 1
ATOM 1028 C C . HIS A 1 128 ? -11.327 -6.235 11.051 1.00 97.88 128 HIS A C 1
ATOM 1030 O O . HIS A 1 128 ? -10.632 -6.299 12.067 1.00 97.88 128 HIS A O 1
ATOM 1036 N N . LEU A 1 129 ? -10.847 -5.842 9.873 1.00 98.12 129 LEU A N 1
ATOM 1037 C CA . LEU A 1 129 ? -9.459 -5.477 9.612 1.00 98.12 129 LEU A CA 1
ATOM 1038 C C . LEU A 1 129 ? -9.332 -3.965 9.430 1.00 98.12 129 LEU A C 1
ATOM 1040 O O . LEU A 1 129 ? -10.139 -3.356 8.727 1.00 98.12 129 LEU A O 1
ATOM 1044 N N . VAL A 1 130 ? -8.267 -3.391 9.990 1.00 98.06 130 VAL A N 1
ATOM 1045 C CA . VAL A 1 130 ? -7.780 -2.041 9.688 1.00 98.06 130 VAL A CA 1
ATOM 1046 C C . VAL A 1 130 ? -6.365 -2.155 9.124 1.00 98.06 130 VAL A C 1
ATOM 1048 O O . VAL A 1 130 ? -5.450 -2.667 9.769 1.00 98.06 130 VAL A O 1
ATOM 1051 N N . VAL A 1 131 ? -6.177 -1.713 7.885 1.00 96.88 131 VAL A N 1
ATOM 1052 C CA . VAL A 1 131 ? -4.986 -2.030 7.092 1.00 96.88 131 VAL A CA 1
ATOM 1053 C C . VAL A 1 131 ? -4.330 -0.762 6.568 1.00 96.88 131 VAL A C 1
ATOM 1055 O O . VAL A 1 131 ? -4.954 0.016 5.848 1.00 96.88 131 VAL A O 1
ATOM 1058 N N . ARG A 1 132 ? -3.039 -0.584 6.872 1.00 95.88 132 ARG A N 1
ATOM 1059 C CA . ARG A 1 132 ? -2.186 0.423 6.228 1.00 95.88 132 ARG A CA 1
ATOM 1060 C C . ARG A 1 132 ? -1.721 -0.073 4.864 1.00 95.88 132 ARG A C 1
ATOM 1062 O O . ARG A 1 132 ? -1.024 -1.085 4.783 1.00 95.88 132 ARG A O 1
ATOM 1069 N N . ALA A 1 133 ? -2.017 0.678 3.814 1.00 93.31 133 ALA A N 1
ATOM 1070 C CA . ALA A 1 133 ? -1.561 0.417 2.455 1.00 93.31 133 ALA A CA 1
ATOM 1071 C C . ALA A 1 133 ? -0.682 1.570 1.964 1.00 93.31 133 ALA A C 1
ATOM 1073 O O . ALA A 1 133 ? -1.119 2.716 1.987 1.00 93.31 133 ALA A O 1
ATOM 1074 N N . GLU A 1 134 ? 0.539 1.289 1.512 1.00 90.75 134 GLU A N 1
ATOM 1075 C CA . GLU A 1 134 ? 1.307 2.254 0.714 1.00 90.75 134 GLU A CA 1
ATOM 1076 C C . GLU A 1 134 ? 0.686 2.366 -0.684 1.00 90.75 134 GLU A C 1
ATOM 1078 O O . GLU A 1 134 ? 0.291 1.358 -1.279 1.00 90.75 134 GLU A O 1
ATOM 1083 N N . SER A 1 135 ? 0.553 3.594 -1.178 1.00 88.69 135 SER A N 1
ATOM 1084 C CA . SER A 1 135 ? 0.146 3.888 -2.546 1.00 88.69 135 SER A CA 1
ATOM 1085 C C . SER A 1 135 ? 1.328 4.488 -3.282 1.00 88.69 135 SER A C 1
ATOM 1087 O O . SER A 1 135 ? 1.877 5.498 -2.854 1.00 88.69 135 SER A O 1
ATOM 1089 N N . GLU A 1 136 ? 1.674 3.873 -4.404 1.00 87.44 136 GLU A N 1
ATOM 1090 C CA . GLU A 1 136 ? 2.842 4.252 -5.199 1.00 87.44 136 GLU A CA 1
ATOM 1091 C C . GLU A 1 136 ? 2.507 5.464 -6.080 1.00 87.44 136 GLU A C 1
ATOM 1093 O O . GLU A 1 136 ? 3.232 6.454 -6.084 1.00 87.44 136 GLU A O 1
ATOM 1098 N N . ALA A 1 137 ? 1.355 5.435 -6.762 1.00 90.12 137 ALA A N 1
ATOM 1099 C CA . ALA A 1 137 ? 0.892 6.547 -7.588 1.00 90.12 137 ALA A CA 1
ATOM 1100 C C . ALA A 1 137 ? -0.625 6.515 -7.834 1.00 90.12 137 ALA A C 1
ATOM 1102 O O . ALA A 1 137 ? -1.342 5.593 -7.425 1.00 90.12 137 ALA A O 1
ATOM 1103 N N . TYR A 1 138 ? -1.118 7.529 -8.544 1.00 90.31 138 TYR A N 1
ATOM 1104 C CA . TYR A 1 138 ? -2.464 7.561 -9.101 1.00 90.31 138 TYR A CA 1
ATOM 1105 C C . TYR A 1 138 ? -2.433 8.024 -10.559 1.00 90.31 138 TYR A C 1
ATOM 1107 O O . TYR A 1 138 ? -1.598 8.835 -10.952 1.00 90.31 138 TYR A O 1
ATOM 1115 N N . PHE A 1 139 ? -3.365 7.520 -11.365 1.00 84.69 139 PHE A N 1
ATOM 1116 C CA . PHE A 1 139 ? -3.526 7.895 -12.764 1.00 84.69 139 PHE A CA 1
ATOM 1117 C C . PHE A 1 139 ? -5.012 7.941 -13.128 1.00 84.69 139 PHE A C 1
ATOM 1119 O O . PHE A 1 139 ? -5.693 6.913 -13.196 1.00 84.69 139 PHE A O 1
ATOM 1126 N N . CYS A 1 140 ? -5.533 9.150 -13.345 1.00 82.62 140 CYS A N 1
ATOM 1127 C CA . CYS A 1 140 ? -6.916 9.357 -13.762 1.00 82.62 140 CYS A CA 1
ATOM 1128 C C . CYS A 1 140 ? -7.144 10.739 -14.383 1.00 82.62 140 CYS A C 1
ATOM 1130 O O . CYS A 1 140 ? -6.406 11.691 -14.131 1.00 82.62 140 CYS A O 1
ATOM 1132 N N . GLU A 1 141 ? -8.228 10.852 -15.146 1.00 80.56 141 GLU A N 1
ATOM 1133 C CA . GLU A 1 141 ? -8.673 12.113 -15.743 1.00 80.56 141 GLU A CA 1
ATOM 1134 C C . GLU A 1 141 ? -9.331 13.051 -14.718 1.00 80.56 141 GLU A C 1
ATOM 1136 O O . GLU A 1 141 ? -9.187 14.267 -14.808 1.00 80.56 141 GLU A O 1
ATOM 1141 N N . CYS A 1 142 ? -10.015 12.502 -13.709 1.00 81.44 142 CYS A N 1
ATOM 1142 C CA . CYS A 1 142 ? -10.789 13.278 -12.734 1.00 81.44 142 CYS A CA 1
ATOM 1143 C C . CYS A 1 142 ? -9.948 13.963 -11.644 1.00 81.44 142 CYS A C 1
ATOM 1145 O O . CYS A 1 142 ? -10.430 14.900 -11.015 1.00 81.44 142 CYS A O 1
ATOM 1147 N N . HIS A 1 143 ? -8.696 13.545 -11.441 1.00 81.12 143 HIS A N 1
ATOM 1148 C CA . HIS A 1 143 ? -7.787 14.135 -10.453 1.00 81.12 143 HIS A CA 1
ATOM 1149 C C . HIS A 1 143 ? -6.470 14.567 -11.097 1.00 81.12 143 HIS A C 1
ATOM 1151 O O . HIS A 1 143 ? -5.407 14.430 -10.499 1.00 81.12 143 HIS A O 1
ATOM 1157 N N . LYS A 1 144 ? -6.508 15.132 -12.307 1.00 72.00 144 LYS A N 1
ATOM 1158 C CA . LYS A 1 144 ? -5.316 15.774 -12.876 1.00 72.00 144 LYS A CA 1
ATOM 1159 C C . LYS A 1 144 ? -4.858 16.945 -11.990 1.00 72.00 144 LYS A C 1
ATOM 1161 O O . LYS A 1 144 ? -5.705 17.622 -11.392 1.00 72.00 144 LYS A O 1
ATOM 1166 N N . PRO A 1 145 ? -3.544 17.178 -11.837 1.00 63.78 145 PRO A N 1
ATOM 1167 C CA . PRO A 1 145 ? -3.040 18.428 -11.279 1.00 63.78 145 PRO A CA 1
ATOM 1168 C C . PRO A 1 145 ? -3.469 19.592 -12.182 1.00 63.78 145 PRO A C 1
ATOM 1170 O O . PRO A 1 145 ? -3.450 19.459 -13.407 1.00 63.78 145 PRO A O 1
ATOM 1173 N N . SER A 1 146 ? -3.875 20.724 -11.607 1.00 55.59 146 SER A N 1
ATOM 1174 C CA . SER A 1 146 ? -4.269 21.894 -12.401 1.00 55.59 146 SER A CA 1
ATOM 1175 C C . SER A 1 146 ? -3.084 22.400 -13.244 1.00 55.59 146 SER A C 1
ATOM 1177 O O . SER A 1 146 ? -1.979 22.535 -12.703 1.00 55.59 146 SER A O 1
ATOM 1179 N N . PRO A 1 147 ? -3.278 22.718 -14.541 1.00 44.78 147 PRO A N 1
ATOM 1180 C CA . PRO A 1 147 ? -2.222 23.296 -15.365 1.00 44.78 147 PRO A CA 1
ATOM 1181 C C . PRO A 1 147 ? -1.852 24.676 -14.803 1.00 44.78 147 PRO A C 1
ATOM 1183 O O . PRO A 1 147 ? -2.660 25.598 -14.835 1.00 44.78 147 PRO A O 1
ATOM 1186 N N . GLY A 1 148 ? -0.656 24.784 -14.216 1.00 46.38 148 GLY A N 1
ATOM 1187 C CA . GLY A 1 148 ? -0.189 25.971 -13.485 1.00 46.38 148 GLY A CA 1
ATOM 1188 C C . GLY A 1 148 ? 0.543 25.661 -12.174 1.00 46.38 148 GLY A C 1
ATOM 1189 O O . GLY A 1 148 ? 1.243 26.523 -11.660 1.00 46.38 148 GLY A O 1
ATOM 1190 N N . GLN A 1 149 ? 0.464 24.426 -11.664 1.00 48.50 149 GLN A N 1
ATOM 1191 C CA . GLN A 1 149 ? 1.301 23.944 -10.551 1.00 48.50 149 GLN A CA 1
ATOM 1192 C C . GLN A 1 149 ? 2.640 23.355 -11.033 1.00 48.50 149 GLN A C 1
ATOM 1194 O O . GLN A 1 149 ? 3.128 22.358 -10.507 1.00 48.50 149 GLN A O 1
ATOM 1199 N N . THR A 1 150 ? 3.239 23.951 -12.064 1.00 37.09 150 THR A N 1
ATOM 1200 C CA . THR A 1 150 ? 4.652 23.724 -12.376 1.00 37.09 150 THR A CA 1
ATOM 1201 C C . THR A 1 150 ? 5.482 24.454 -11.331 1.00 37.09 150 THR A C 1
ATOM 1203 O O . THR A 1 150 ? 5.468 25.6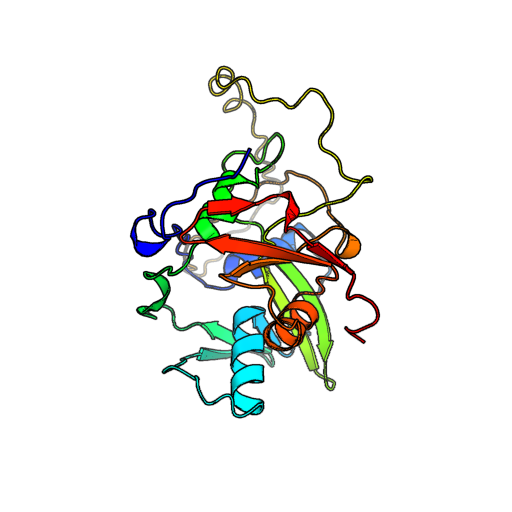81 -11.272 1.00 37.09 150 THR A O 1
ATOM 1206 N N . SER A 1 151 ? 6.187 23.690 -10.505 1.00 40.91 151 SER A N 1
ATOM 1207 C CA . SER A 1 151 ? 7.202 24.165 -9.572 1.00 40.91 151 SER A CA 1
ATOM 1208 C C . SER A 1 151 ? 8.255 25.008 -10.297 1.00 40.91 151 SER A C 1
ATOM 1210 O O . SER A 1 151 ? 9.157 24.470 -10.940 1.00 40.91 151 SER A O 1
ATOM 1212 N N . THR A 1 152 ? 8.181 26.329 -10.171 1.00 31.58 152 THR A N 1
ATOM 1213 C CA . THR A 1 152 ? 9.398 27.141 -10.169 1.00 31.58 152 THR A CA 1
ATOM 1214 C C . THR A 1 152 ? 10.033 26.960 -8.798 1.00 31.58 152 THR A C 1
ATOM 1216 O O . THR A 1 152 ? 9.415 27.295 -7.788 1.00 31.58 152 THR A O 1
ATOM 1219 N N . ALA A 1 153 ? 11.249 26.423 -8.761 1.00 39.72 153 ALA A N 1
ATOM 1220 C CA . ALA A 1 153 ? 12.021 26.119 -7.555 1.00 39.72 153 ALA A CA 1
ATOM 1221 C C . ALA A 1 153 ? 12.433 27.356 -6.711 1.00 39.72 153 ALA A C 1
ATOM 1223 O O . ALA A 1 153 ? 13.276 27.237 -5.830 1.00 39.72 153 ALA A O 1
ATOM 1224 N N . ASP A 1 154 ? 11.820 28.525 -6.934 1.00 32.31 154 ASP A N 1
ATOM 1225 C CA . ASP A 1 154 ? 12.249 29.818 -6.384 1.00 32.31 154 ASP A CA 1
ATOM 1226 C C . ASP A 1 154 ? 11.311 30.413 -5.310 1.00 32.31 154 ASP A C 1
ATOM 1228 O O . ASP A 1 154 ? 11.555 31.518 -4.837 1.00 32.31 154 ASP A O 1
ATOM 1232 N N . SER A 1 155 ? 10.253 29.717 -4.866 1.00 33.94 155 SER A N 1
ATOM 1233 C CA . SER A 1 155 ? 9.301 30.266 -3.866 1.00 33.94 155 SER A CA 1
ATOM 1234 C C . SER A 1 155 ? 9.398 29.637 -2.462 1.00 33.94 155 SER A C 1
ATOM 1236 O O . SER A 1 155 ? 8.572 29.898 -1.589 1.00 33.94 155 SER A O 1
ATOM 1238 N N . VAL A 1 156 ? 10.451 28.859 -2.187 1.00 38.34 156 VAL A N 1
ATOM 1239 C CA . VAL A 1 156 ? 10.650 28.147 -0.902 1.00 38.34 156 VAL A CA 1
ATOM 1240 C C . VAL A 1 156 ? 10.927 29.096 0.287 1.00 38.34 156 VAL A C 1
ATOM 1242 O O . VAL A 1 156 ? 10.976 28.665 1.434 1.00 38.34 156 VAL A O 1
ATOM 1245 N N . ALA A 1 157 ? 11.051 30.409 0.066 1.00 34.69 157 ALA A N 1
ATOM 1246 C CA . ALA A 1 157 ? 11.355 31.372 1.130 1.00 34.69 157 ALA A CA 1
ATOM 1247 C C . ALA A 1 157 ? 10.131 32.039 1.801 1.00 34.69 157 ALA A C 1
ATOM 1249 O O . ALA A 1 157 ? 10.285 32.571 2.897 1.00 34.69 157 ALA A O 1
ATOM 1250 N N . GLU A 1 158 ? 8.924 32.011 1.218 1.00 32.06 158 GLU A N 1
ATOM 1251 C CA . GLU A 1 158 ? 7.780 32.792 1.751 1.00 32.06 158 GLU A CA 1
ATOM 1252 C C . GLU A 1 158 ? 6.666 31.964 2.426 1.00 32.06 158 GLU A C 1
ATOM 1254 O O . GLU A 1 158 ? 5.848 32.516 3.161 1.00 32.06 158 GLU A O 1
ATOM 1259 N N . GLY A 1 159 ? 6.644 30.636 2.264 1.00 29.52 159 GLY A N 1
ATOM 1260 C CA . GLY A 1 159 ? 5.554 29.779 2.766 1.00 29.52 159 GLY A CA 1
ATOM 1261 C C . GLY A 1 159 ? 5.631 29.368 4.243 1.00 29.52 159 GLY A C 1
ATOM 1262 O O . GLY A 1 159 ? 4.634 28.934 4.815 1.00 29.52 159 GLY A O 1
ATOM 1263 N N . ILE A 1 160 ? 6.785 29.534 4.897 1.00 38.16 160 ILE A N 1
ATOM 1264 C CA . ILE A 1 160 ? 7.001 29.101 6.294 1.00 38.16 160 ILE A CA 1
ATOM 1265 C C . ILE A 1 160 ? 6.258 30.024 7.291 1.00 38.16 160 ILE A C 1
ATOM 1267 O O . ILE A 1 160 ? 6.050 29.681 8.452 1.00 38.16 160 ILE A O 1
ATOM 1271 N N . GLY A 1 161 ? 5.801 31.199 6.843 1.00 28.78 161 GLY A N 1
ATOM 1272 C CA . GLY A 1 161 ? 5.283 32.264 7.707 1.00 28.78 161 GLY A CA 1
ATOM 1273 C C . GLY A 1 161 ? 3.802 32.202 8.098 1.00 28.78 161 GLY A C 1
ATOM 1274 O O . GLY A 1 161 ? 3.331 33.141 8.740 1.00 28.78 161 GLY A O 1
ATOM 1275 N N . LYS A 1 162 ? 3.025 31.176 7.717 1.00 31.55 162 LYS A N 1
ATOM 1276 C CA . LYS A 1 162 ? 1.576 31.183 8.007 1.00 31.55 162 LYS A CA 1
ATOM 1277 C C . LYS A 1 162 ? 0.941 29.801 8.177 1.00 31.55 162 LYS A C 1
ATOM 1279 O O . LYS A 1 162 ? -0.116 29.526 7.618 1.00 31.55 162 LYS A O 1
ATOM 1284 N N . LEU A 1 163 ? 1.556 28.939 8.985 1.00 27.91 163 LEU A N 1
ATOM 1285 C CA . LEU A 1 163 ? 0.885 27.734 9.470 1.00 27.91 163 LEU A CA 1
ATOM 1286 C C . LEU A 1 163 ? 0.023 28.100 10.687 1.00 27.91 163 LEU A C 1
ATOM 1288 O O . LEU A 1 163 ? 0.534 28.462 11.746 1.00 27.91 163 LEU A O 1
ATOM 1292 N N . VAL A 1 164 ? -1.297 28.065 10.516 1.00 29.20 164 VAL A N 1
ATOM 1293 C CA . VAL A 1 164 ? -2.254 28.244 11.612 1.00 29.20 164 VAL A CA 1
ATOM 1294 C C . VAL A 1 164 ? -2.213 26.984 12.474 1.00 29.20 164 VAL A C 1
ATOM 1296 O O . VAL A 1 164 ? -2.734 25.940 12.090 1.00 29.20 164 VAL A O 1
ATOM 1299 N N . VAL A 1 165 ? -1.572 27.083 13.637 1.00 28.72 165 VAL A N 1
ATOM 1300 C CA . VAL A 1 165 ? -1.689 26.100 14.718 1.00 28.72 165 VAL A CA 1
ATOM 1301 C C . VAL A 1 165 ? -3.056 26.318 15.363 1.00 28.72 165 VAL A C 1
ATOM 1303 O O . VAL A 1 165 ? -3.241 27.261 16.130 1.00 28.72 165 VAL A O 1
ATOM 1306 N N . SER A 1 166 ? -4.041 25.492 15.018 1.00 27.59 166 SER A N 1
ATOM 1307 C CA . SER A 1 166 ? -5.310 25.454 15.748 1.00 27.59 166 SER A CA 1
ATOM 1308 C C . SER A 1 166 ? -5.090 24.713 17.065 1.00 27.59 166 SER A C 1
ATOM 1310 O O . SER A 1 166 ? -5.134 23.487 17.098 1.00 27.59 166 SER A O 1
ATOM 1312 N N . ASN A 1 167 ? -4.820 25.464 18.131 1.00 35.00 167 ASN A N 1
ATOM 1313 C CA . ASN A 1 167 ? -4.800 24.963 19.501 1.00 35.00 167 ASN A CA 1
ATOM 1314 C C . ASN A 1 167 ? -6.132 25.344 20.163 1.00 35.00 167 ASN A C 1
ATOM 1316 O O . ASN A 1 167 ? -6.212 26.356 20.849 1.00 35.00 167 ASN A O 1
ATOM 1320 N N . ASP A 1 168 ? -7.179 24.553 19.928 1.00 30.33 168 ASP A N 1
ATOM 1321 C CA . ASP A 1 168 ? -8.465 24.715 20.612 1.00 30.33 168 ASP A CA 1
ATOM 1322 C C . ASP A 1 168 ? -8.760 23.455 21.433 1.00 30.33 168 ASP A C 1
ATOM 1324 O O . ASP A 1 168 ? -9.234 22.444 20.915 1.00 30.33 168 ASP A O 1
ATOM 1328 N N . GLY A 1 169 ? -8.448 23.528 22.729 1.00 30.23 169 GLY A N 1
ATOM 1329 C CA . GLY A 1 169 ? -8.797 22.517 23.724 1.00 30.23 169 GLY A CA 1
ATOM 1330 C C . GLY A 1 169 ? -7.939 22.626 24.982 1.00 30.23 169 GLY A C 1
ATOM 1331 O O . GLY A 1 169 ? -6.818 22.127 25.009 1.00 30.23 169 GLY A O 1
ATOM 1332 N N . GLU A 1 170 ? -8.462 23.277 26.024 1.00 31.69 170 GLU A N 1
ATOM 1333 C CA . GLU A 1 170 ? -7.885 23.286 27.375 1.00 31.69 170 GLU A CA 1
ATOM 1334 C C . GLU A 1 170 ? -7.737 21.849 27.903 1.00 31.69 170 GLU A C 1
ATOM 1336 O O . GLU A 1 170 ? -8.716 21.201 28.276 1.00 31.69 170 GLU A O 1
ATOM 1341 N N . ALA A 1 171 ? -6.502 21.347 27.948 1.00 31.30 171 ALA A N 1
ATOM 1342 C CA . ALA A 1 171 ? -6.167 20.104 28.624 1.00 31.30 171 ALA A CA 1
ATOM 1343 C C . ALA A 1 171 ? -5.951 20.383 30.116 1.00 31.30 171 ALA A C 1
ATOM 1345 O O . ALA A 1 171 ? -5.027 21.091 30.514 1.00 31.30 171 ALA A O 1
ATOM 1346 N N . THR A 1 172 ? -6.817 19.812 30.948 1.00 30.11 172 THR A N 1
ATOM 1347 C CA . THR A 1 172 ? -6.577 19.680 32.384 1.00 30.11 172 THR A CA 1
ATOM 1348 C C . THR A 1 172 ? -5.480 18.635 32.574 1.00 30.11 172 THR A C 1
ATOM 1350 O O . THR A 1 172 ? -5.646 17.474 32.207 1.00 30.11 172 THR A O 1
ATOM 1353 N N . GLU A 1 173 ? -4.339 19.059 33.112 1.00 40.28 173 GLU A N 1
ATOM 1354 C CA . GLU A 1 173 ? -3.199 18.194 33.408 1.00 40.28 173 GLU A CA 1
ATOM 1355 C C . GLU A 1 173 ? -3.551 17.178 34.504 1.00 40.28 173 GLU A C 1
ATOM 1357 O O . GLU A 1 173 ? -3.706 17.540 35.671 1.00 40.28 173 GLU A O 1
ATOM 1362 N N . GLN A 1 174 ? -3.616 15.893 34.149 1.00 33.59 174 GLN A N 1
ATOM 1363 C CA . GLN A 1 174 ? -3.271 14.796 35.055 1.00 33.59 174 GLN A CA 1
ATOM 1364 C C . GLN A 1 174 ? -2.477 13.740 34.288 1.00 33.59 174 GLN A C 1
ATOM 1366 O O . GLN A 1 174 ? -2.851 13.318 33.197 1.00 33.59 174 GLN A O 1
ATOM 1371 N N . GLY A 1 175 ? -1.322 13.400 34.856 1.00 36.78 175 GLY A N 1
ATOM 1372 C CA . GLY A 1 175 ? -0.210 12.792 34.149 1.00 36.78 175 GLY A CA 1
ATOM 1373 C C . GLY A 1 175 ? -0.372 11.312 33.830 1.00 36.78 175 GLY A C 1
ATOM 1374 O O . GLY A 1 175 ? -0.854 10.517 34.634 1.00 36.78 175 GLY A O 1
ATOM 1375 N N . LEU A 1 176 ? 0.162 10.966 32.667 1.00 34.94 176 LEU A N 1
ATOM 1376 C CA . LEU A 1 176 ? 0.770 9.688 32.344 1.00 34.94 176 LEU A CA 1
ATOM 1377 C C . LEU A 1 176 ? 2.054 10.050 31.593 1.00 34.94 176 LEU A C 1
ATOM 1379 O O . LEU A 1 176 ? 1.990 10.809 30.628 1.00 34.94 176 LEU A O 1
ATOM 1383 N N . ASP A 1 177 ? 3.200 9.544 32.052 1.00 41.06 177 ASP A N 1
ATOM 1384 C CA . ASP A 1 177 ? 4.481 9.604 31.339 1.00 41.06 177 ASP A CA 1
ATOM 1385 C C . ASP A 1 177 ? 4.353 8.828 30.014 1.00 41.06 177 ASP A C 1
ATOM 1387 O O . ASP A 1 177 ? 4.740 7.666 29.889 1.00 41.06 177 ASP A O 1
ATOM 1391 N N . GLY A 1 178 ? 3.713 9.453 29.030 1.00 39.28 178 GLY A N 1
ATOM 1392 C CA . GLY A 1 178 ? 3.574 8.977 27.666 1.00 39.28 178 GLY A CA 1
ATOM 1393 C C . GLY A 1 178 ? 4.652 9.629 26.820 1.00 39.28 178 GLY A C 1
ATOM 1394 O O . GLY A 1 178 ? 4.807 10.848 26.851 1.00 39.28 178 GLY A O 1
ATOM 1395 N N . ALA A 1 179 ? 5.411 8.821 26.082 1.00 48.59 179 ALA A N 1
ATOM 1396 C CA . ALA A 1 179 ? 6.379 9.306 25.108 1.00 48.59 179 ALA A CA 1
ATOM 1397 C C . ALA A 1 179 ? 5.749 10.424 24.261 1.00 48.59 179 ALA A C 1
ATOM 1399 O O . ALA A 1 179 ? 4.789 10.180 23.533 1.00 48.59 179 ALA A O 1
ATOM 1400 N N . SER A 1 180 ? 6.270 11.646 24.396 1.00 53.16 180 SER A N 1
ATOM 1401 C CA . SER A 1 180 ? 5.815 12.795 23.616 1.00 53.16 180 SER A CA 1
ATOM 1402 C C . SER A 1 180 ? 5.966 12.456 22.134 1.00 53.16 180 SER A C 1
ATOM 1404 O O . SER A 1 180 ? 7.076 12.191 21.660 1.00 53.16 180 SER A O 1
ATOM 1406 N N . SER A 1 181 ? 4.839 12.363 21.429 1.00 63.28 181 SER A N 1
ATOM 1407 C CA . SER A 1 181 ? 4.824 12.076 20.000 1.00 63.28 181 SER A CA 1
ATOM 1408 C C . SER A 1 181 ? 5.513 13.214 19.253 1.00 63.28 181 SER A C 1
ATOM 1410 O O . SER A 1 181 ? 5.155 14.377 19.415 1.00 63.28 181 SER A O 1
ATOM 1412 N N . SER A 1 182 ? 6.495 12.891 18.410 1.00 77.00 182 SER A N 1
ATOM 1413 C CA . SER A 1 182 ? 7.103 13.859 17.489 1.00 77.00 182 SER A CA 1
ATOM 1414 C C . SER A 1 182 ? 6.293 14.034 16.197 1.00 77.00 182 SER A C 1
ATOM 1416 O O . SER A 1 182 ? 6.746 14.716 15.273 1.00 77.00 182 SER A O 1
ATOM 1418 N N . LEU A 1 183 ? 5.120 13.395 16.092 1.00 86.25 183 LEU A N 1
ATOM 1419 C CA . LEU A 1 183 ? 4.302 13.404 14.887 1.00 86.25 183 LEU A CA 1
ATOM 1420 C C . LEU A 1 183 ? 3.558 14.738 14.741 1.00 86.25 183 LEU A C 1
ATOM 1422 O O . LEU A 1 183 ? 2.598 15.019 15.454 1.00 86.25 183 LEU A O 1
ATOM 1426 N N . ASN A 1 184 ? 3.960 15.530 13.749 1.00 88.00 184 ASN A N 1
ATOM 1427 C CA . ASN A 1 184 ? 3.236 16.733 13.346 1.00 88.00 184 ASN A CA 1
ATOM 1428 C C . ASN A 1 184 ? 2.175 16.390 12.294 1.00 88.00 184 ASN A C 1
ATOM 1430 O O . ASN A 1 184 ? 2.489 15.812 11.252 1.00 88.00 184 ASN A O 1
ATOM 1434 N N . VAL A 1 185 ? 0.924 16.779 12.546 1.00 89.94 185 VAL A N 1
ATOM 1435 C CA . VAL A 1 185 ? -0.196 16.543 11.626 1.00 89.94 185 VAL A CA 1
ATOM 1436 C C . VAL A 1 185 ? -0.459 17.786 10.782 1.00 89.94 185 VAL A C 1
ATOM 1438 O O . VAL A 1 185 ? -0.777 18.850 11.311 1.00 89.94 185 VAL A O 1
ATOM 1441 N N . LEU A 1 186 ? -0.398 17.630 9.459 1.00 89.69 186 LEU A N 1
ATOM 1442 C CA . LEU A 1 186 ? -0.742 18.668 8.486 1.00 89.69 186 LEU A CA 1
ATOM 1443 C C . LEU A 1 186 ? -1.984 18.246 7.693 1.00 89.69 186 LEU A C 1
ATOM 1445 O O . LEU A 1 186 ? -2.044 17.135 7.169 1.00 89.69 186 LEU A O 1
ATOM 1449 N N . LYS A 1 187 ? -2.979 19.135 7.594 1.00 89.56 187 LYS A N 1
ATOM 1450 C CA . LYS A 1 187 ? -4.170 18.929 6.756 1.00 89.56 187 LYS A CA 1
ATOM 1451 C C . LYS A 1 187 ? -3.915 19.537 5.379 1.00 89.56 187 LYS A C 1
ATOM 1453 O O . LYS A 1 187 ? -4.085 20.739 5.206 1.00 89.56 187 LYS A O 1
ATOM 1458 N N . ALA A 1 188 ? -3.487 18.702 4.441 1.00 87.50 188 ALA A N 1
ATOM 1459 C CA . ALA A 1 188 ? -3.098 19.097 3.091 1.00 87.50 188 ALA A CA 1
ATOM 1460 C C . ALA A 1 188 ? -3.496 18.019 2.070 1.00 87.50 188 ALA A C 1
ATOM 1462 O O . ALA A 1 188 ? -3.744 16.863 2.424 1.00 87.50 188 ALA A O 1
ATOM 1463 N N . GLY A 1 189 ? -3.527 18.390 0.794 1.00 86.31 189 GLY A N 1
ATOM 1464 C CA . GLY A 1 189 ? -3.866 17.508 -0.314 1.00 86.31 189 GLY A CA 1
ATOM 1465 C C . GLY A 1 189 ? -5.369 17.342 -0.538 1.00 86.31 189 GLY A C 1
ATOM 1466 O O . GLY A 1 189 ? -6.191 18.175 -0.159 1.00 86.31 189 GLY A O 1
ATOM 1467 N N . ARG A 1 190 ? -5.733 16.256 -1.225 1.00 85.69 190 ARG A N 1
ATOM 1468 C CA . ARG A 1 190 ? -7.121 15.903 -1.545 1.00 85.69 190 ARG A CA 1
ATOM 1469 C C . ARG A 1 190 ? -7.318 14.396 -1.529 1.00 85.69 190 ARG A C 1
ATOM 1471 O O . ARG A 1 190 ? -6.376 13.646 -1.785 1.00 85.69 190 ARG A O 1
ATOM 1478 N N . ASP A 1 191 ? -8.558 13.978 -1.321 1.00 86.81 191 ASP A N 1
ATOM 1479 C CA . ASP A 1 191 ? -8.929 12.572 -1.400 1.00 86.81 191 ASP A CA 1
ATOM 1480 C C . ASP A 1 191 ? -8.803 12.059 -2.840 1.00 86.81 191 ASP A C 1
ATOM 1482 O O . ASP A 1 191 ? -9.347 12.645 -3.778 1.00 86.81 191 ASP A O 1
ATOM 1486 N N . ILE A 1 192 ? -8.086 10.944 -3.006 1.00 88.62 192 ILE A N 1
ATOM 1487 C CA . ILE A 1 192 ? -7.968 10.218 -4.273 1.00 88.62 192 ILE A CA 1
ATOM 1488 C C . ILE A 1 192 ? -8.687 8.869 -4.121 1.00 88.62 192 ILE A C 1
ATOM 1490 O O . ILE A 1 192 ? -8.314 8.072 -3.252 1.00 88.62 192 ILE A O 1
ATOM 1494 N N . PRO A 1 193 ? -9.714 8.572 -4.939 1.00 89.12 193 PRO A N 1
ATOM 1495 C CA . PRO A 1 193 ? -10.465 7.330 -4.811 1.00 89.12 193 PRO A CA 1
ATOM 1496 C C . PRO A 1 193 ? -9.625 6.124 -5.250 1.00 89.12 193 PRO A C 1
ATOM 1498 O O . PRO A 1 193 ? -8.784 6.231 -6.143 1.00 89.12 193 PRO A O 1
ATOM 1501 N N . SER A 1 194 ? -9.898 4.948 -4.669 1.00 86.88 194 SER A N 1
ATOM 1502 C CA . SER A 1 194 ? -9.181 3.695 -4.979 1.00 86.88 194 SER A CA 1
ATOM 1503 C C . SER A 1 194 ? -9.130 3.361 -6.472 1.00 86.88 194 SER A C 1
ATOM 1505 O O . SER A 1 194 ? -8.119 2.849 -6.941 1.00 86.88 194 SER A O 1
ATOM 1507 N N . SER A 1 195 ? -10.179 3.702 -7.226 1.00 86.94 195 SER A N 1
ATOM 1508 C CA . SER A 1 195 ? -10.263 3.482 -8.677 1.00 86.94 195 SER A CA 1
ATOM 1509 C C . SER A 1 195 ? -9.248 4.291 -9.490 1.00 86.94 195 SER A C 1
ATOM 1511 O O . SER A 1 195 ? -9.014 4.000 -10.660 1.00 86.94 195 SER A O 1
ATOM 1513 N N . CYS A 1 196 ? -8.647 5.322 -8.896 1.00 89.50 196 CYS A N 1
ATOM 1514 C CA . CYS A 1 196 ? -7.619 6.142 -9.530 1.00 89.50 196 CYS A CA 1
ATOM 1515 C C . CYS A 1 196 ? -6.203 5.689 -9.176 1.00 89.50 196 CYS A C 1
ATOM 1517 O O . CYS A 1 196 ? -5.255 6.146 -9.810 1.00 89.50 196 CYS A O 1
ATOM 1519 N N . LEU A 1 197 ? -6.040 4.827 -8.175 1.00 91.44 197 LEU A N 1
ATOM 1520 C CA . LEU A 1 197 ? -4.727 4.418 -7.700 1.00 91.44 197 LEU A CA 1
ATOM 1521 C C . LEU A 1 197 ? -4.155 3.301 -8.547 1.00 91.44 197 LEU A C 1
ATOM 1523 O O . LEU A 1 197 ? -4.873 2.386 -8.951 1.00 91.44 197 LEU A O 1
ATOM 1527 N N . ILE A 1 198 ? -2.845 3.367 -8.751 1.00 91.00 198 ILE A N 1
ATOM 1528 C CA . ILE A 1 198 ? -2.101 2.373 -9.509 1.00 91.00 198 ILE A CA 1
ATOM 1529 C C . ILE A 1 198 ? -1.053 1.704 -8.617 1.00 91.00 198 ILE A C 1
ATOM 1531 O O . ILE A 1 198 ? -0.468 2.316 -7.721 1.00 91.00 198 ILE A O 1
ATOM 1535 N N . MET A 1 199 ? -0.847 0.418 -8.859 1.00 90.81 199 MET A N 1
ATOM 1536 C CA . MET A 1 199 ? 0.351 -0.320 -8.482 1.00 90.81 199 MET A CA 1
ATOM 1537 C C . MET A 1 199 ? 1.289 -0.327 -9.692 1.00 90.81 199 MET A C 1
ATOM 1539 O O . MET A 1 199 ? 0.837 -0.604 -10.794 1.00 90.81 199 MET A O 1
ATOM 1543 N N . ILE A 1 200 ? 2.559 -0.013 -9.508 1.00 91.94 200 ILE A N 1
ATOM 1544 C CA . ILE A 1 200 ? 3.632 0.018 -10.494 1.00 91.94 200 ILE A CA 1
ATOM 1545 C C . ILE A 1 200 ? 4.467 -1.243 -10.306 1.00 91.94 200 ILE A C 1
ATOM 1547 O O . ILE A 1 200 ? 4.967 -1.502 -9.219 1.00 91.94 200 ILE A O 1
ATOM 1551 N N . ARG A 1 201 ? 4.643 -2.039 -11.358 1.00 91.19 201 ARG A N 1
ATOM 1552 C CA . ARG A 1 201 ? 5.549 -3.192 -11.340 1.00 91.19 201 ARG A CA 1
ATOM 1553 C C . ARG A 1 201 ? 6.542 -3.123 -12.481 1.00 91.19 201 ARG A C 1
ATOM 1555 O O . ARG A 1 201 ? 6.166 -2.916 -13.637 1.00 91.19 201 ARG A O 1
ATOM 1562 N N . THR A 1 202 ? 7.814 -3.318 -12.144 1.00 90.56 202 THR A N 1
ATOM 1563 C CA . THR A 1 202 ? 8.921 -3.266 -13.107 1.00 90.56 202 THR A CA 1
ATOM 1564 C C . THR A 1 202 ? 9.674 -4.589 -13.183 1.00 90.56 202 THR A C 1
ATOM 1566 O O . THR A 1 202 ? 9.865 -5.282 -12.181 1.00 90.56 202 THR A O 1
ATOM 1569 N N . GLY A 1 203 ? 10.099 -4.980 -14.382 1.00 88.25 203 GLY A N 1
ATOM 1570 C CA . GLY A 1 203 ? 10.864 -6.212 -14.560 1.00 88.25 203 GLY A CA 1
ATOM 1571 C C . GLY A 1 203 ? 11.515 -6.335 -15.926 1.00 88.25 203 GLY A C 1
ATOM 1572 O O . GLY A 1 203 ? 11.329 -5.499 -16.802 1.00 88.25 203 GLY A O 1
ATOM 1573 N N . ASN A 1 204 ? 12.261 -7.417 -16.142 1.00 85.69 204 ASN A N 1
ATOM 1574 C CA . ASN A 1 204 ? 12.857 -7.696 -17.455 1.00 85.69 204 ASN A CA 1
ATOM 1575 C C . ASN A 1 204 ? 11.821 -8.153 -18.500 1.00 85.69 204 ASN A C 1
ATOM 1577 O O . ASN A 1 204 ? 12.098 -8.154 -19.696 1.00 85.69 204 ASN A O 1
ATOM 1581 N N . GLN A 1 205 ? 10.629 -8.538 -18.047 1.00 84.88 205 GLN A N 1
ATOM 1582 C CA . GLN A 1 205 ? 9.483 -8.931 -18.858 1.00 84.88 205 GLN A CA 1
ATOM 1583 C C . GLN A 1 205 ? 8.192 -8.549 -18.128 1.00 84.88 205 GLN A C 1
ATOM 1585 O O . GLN A 1 205 ? 8.227 -8.223 -16.941 1.00 84.88 205 GLN A O 1
ATOM 1590 N N . MET A 1 206 ? 7.062 -8.609 -18.832 1.00 84.12 206 MET A N 1
ATOM 1591 C CA . MET A 1 206 ? 5.747 -8.488 -18.198 1.00 84.12 206 MET A CA 1
ATOM 1592 C C . MET A 1 206 ? 5.538 -9.651 -17.232 1.00 84.12 206 MET A C 1
ATOM 1594 O O . MET A 1 206 ? 5.847 -10.800 -17.561 1.00 84.12 206 MET A O 1
ATOM 1598 N N . TYR A 1 207 ? 5.014 -9.354 -16.050 1.00 77.12 207 TYR A N 1
ATOM 1599 C CA . TYR A 1 207 ? 4.705 -10.390 -15.079 1.00 77.12 207 TYR A CA 1
ATOM 1600 C C . TYR A 1 207 ? 3.301 -10.922 -15.312 1.00 77.12 207 TYR A C 1
ATOM 1602 O O . TYR A 1 207 ? 2.375 -10.177 -15.643 1.00 77.12 207 TYR A O 1
ATOM 1610 N N . ASP A 1 208 ? 3.132 -12.207 -15.019 1.00 79.06 208 ASP A N 1
ATOM 1611 C CA . ASP A 1 208 ? 1.821 -12.692 -14.625 1.00 79.06 208 ASP A CA 1
ATOM 1612 C C . ASP A 1 208 ? 1.326 -11.859 -13.433 1.00 79.06 208 ASP A C 1
ATOM 1614 O O . ASP A 1 208 ? 2.104 -11.529 -12.540 1.00 79.06 208 ASP A O 1
ATOM 1618 N N . ARG A 1 209 ? 0.051 -11.478 -13.427 1.00 75.75 209 ARG A N 1
ATOM 1619 C CA . ARG A 1 209 ? -0.538 -10.678 -12.348 1.00 75.75 209 ARG A CA 1
ATOM 1620 C C . ARG A 1 209 ? -0.659 -11.454 -11.037 1.00 75.75 209 ARG A C 1
ATOM 1622 O O . ARG A 1 209 ? -0.611 -10.828 -9.980 1.00 75.75 209 ARG A O 1
ATOM 1629 N N . ARG A 1 210 ? -0.787 -12.788 -11.101 1.00 79.31 210 ARG A N 1
ATOM 1630 C CA . ARG A 1 210 ? -1.081 -13.673 -9.955 1.00 79.31 210 ARG A CA 1
ATOM 1631 C C . ARG A 1 210 ? -0.235 -13.395 -8.699 1.00 79.31 210 ARG A C 1
ATOM 1633 O O . ARG A 1 210 ? -0.820 -13.284 -7.626 1.00 79.31 210 ARG A O 1
ATOM 1640 N N . PRO A 1 211 ? 1.092 -13.164 -8.783 1.00 77.56 211 PRO A N 1
ATOM 1641 C CA . PRO A 1 211 ? 1.923 -12.870 -7.609 1.00 77.56 211 PRO A CA 1
ATOM 1642 C C . PRO A 1 211 ? 1.535 -11.585 -6.855 1.00 77.56 211 PRO A C 1
ATOM 1644 O O . PRO A 1 211 ? 1.882 -11.416 -5.682 1.00 77.56 211 PRO A O 1
ATOM 1647 N N . PHE A 1 212 ? 0.832 -10.665 -7.522 1.00 81.88 212 PHE A N 1
ATOM 1648 C CA . PHE A 1 212 ? 0.463 -9.352 -6.993 1.00 81.88 212 PHE A CA 1
ATOM 1649 C C . PHE A 1 212 ? -1.026 -9.225 -6.661 1.00 81.88 212 PHE A C 1
ATOM 1651 O O . PHE A 1 212 ? -1.393 -8.292 -5.947 1.00 81.88 212 PHE A O 1
ATOM 1658 N N . GLU A 1 213 ? -1.877 -10.147 -7.124 1.00 86.69 213 GLU A N 1
ATOM 1659 C CA . GLU A 1 213 ? -3.335 -10.083 -6.940 1.00 86.69 213 GLU A CA 1
ATOM 1660 C C . GLU A 1 213 ? -3.720 -9.969 -5.465 1.00 86.69 213 GLU A C 1
ATOM 1662 O O . GLU A 1 213 ? -4.461 -9.060 -5.094 1.00 86.69 213 GLU A O 1
ATOM 1667 N N . ALA A 1 214 ? -3.137 -10.798 -4.596 1.00 89.56 214 ALA A N 1
ATOM 1668 C CA . ALA A 1 214 ? -3.387 -10.724 -3.158 1.00 89.56 214 ALA A CA 1
ATOM 1669 C C . ALA A 1 214 ? -2.984 -9.363 -2.566 1.00 89.56 214 ALA A C 1
ATOM 1671 O O . ALA A 1 214 ? -3.714 -8.768 -1.773 1.00 89.56 214 ALA A O 1
ATOM 1672 N N . GLN A 1 215 ? -1.840 -8.813 -2.983 1.00 89.44 215 GLN A N 1
ATOM 1673 C CA . GLN A 1 215 ? -1.397 -7.501 -2.517 1.00 89.44 215 GLN A CA 1
ATOM 1674 C C . GLN A 1 215 ? -2.327 -6.380 -3.014 1.00 89.44 215 GLN A C 1
ATOM 1676 O O . GLN A 1 215 ? -2.609 -5.435 -2.269 1.00 89.44 215 GLN A O 1
ATOM 1681 N N . MET A 1 216 ? -2.820 -6.469 -4.252 1.00 90.94 216 MET A N 1
ATOM 1682 C CA . MET A 1 216 ? -3.807 -5.540 -4.814 1.00 90.94 216 MET A CA 1
ATOM 1683 C C . MET A 1 216 ? -5.144 -5.630 -4.076 1.00 90.94 216 MET A C 1
ATOM 1685 O O . MET A 1 216 ? -5.678 -4.592 -3.681 1.00 90.94 216 MET A O 1
ATOM 1689 N N . TYR A 1 217 ? -5.606 -6.848 -3.787 1.00 91.69 217 TYR A N 1
ATOM 1690 C CA . TYR A 1 217 ? -6.802 -7.130 -2.997 1.00 91.69 217 TYR A CA 1
ATOM 1691 C C . TYR A 1 217 ? -6.717 -6.479 -1.613 1.00 91.69 217 TYR A C 1
ATOM 1693 O O . TYR A 1 217 ? -7.515 -5.603 -1.280 1.00 91.69 217 TYR A O 1
ATOM 1701 N N . PHE A 1 218 ? -5.679 -6.807 -0.834 1.00 93.19 218 PHE A N 1
ATOM 1702 C CA . PHE A 1 218 ? -5.520 -6.286 0.529 1.00 93.19 218 PHE A CA 1
ATOM 1703 C C . PHE A 1 218 ? -5.355 -4.764 0.585 1.00 93.19 218 PHE A C 1
ATOM 1705 O O . PHE A 1 218 ? -5.658 -4.151 1.611 1.00 93.19 218 PHE A O 1
ATOM 1712 N N . SER A 1 219 ? -4.854 -4.157 -0.497 1.00 92.56 219 SER A N 1
ATOM 1713 C CA . SER A 1 219 ? -4.652 -2.710 -0.620 1.00 92.56 219 SER A CA 1
ATOM 1714 C C . SER A 1 219 ? -5.803 -1.971 -1.302 1.00 92.56 219 SER A C 1
ATOM 1716 O O . SER A 1 219 ? -5.710 -0.749 -1.446 1.00 92.56 219 SER A O 1
ATOM 1718 N N . ASN A 1 220 ? -6.866 -2.677 -1.711 1.00 91.50 220 ASN A N 1
ATOM 1719 C CA . ASN A 1 220 ? -7.978 -2.147 -2.501 1.00 91.50 220 ASN A CA 1
ATOM 1720 C C . ASN A 1 220 ? -7.480 -1.233 -3.640 1.00 91.50 220 ASN A C 1
ATOM 1722 O O . ASN A 1 220 ? -7.846 -0.054 -3.722 1.00 91.50 220 ASN A O 1
ATOM 1726 N N . ARG A 1 221 ? -6.542 -1.752 -4.442 1.00 89.50 221 ARG A N 1
ATOM 1727 C CA . ARG A 1 221 ? -6.010 -1.104 -5.649 1.00 89.50 221 ARG A CA 1
ATOM 1728 C C . ARG A 1 221 ? -6.509 -1.863 -6.861 1.00 89.50 221 ARG A C 1
ATOM 1730 O O . ARG A 1 221 ? -6.344 -3.072 -6.922 1.00 89.50 221 ARG A O 1
ATOM 1737 N N . HIS A 1 222 ? -7.093 -1.153 -7.820 1.00 87.69 222 HIS A N 1
ATOM 1738 C CA . HIS A 1 222 ? -7.753 -1.783 -8.969 1.00 87.69 222 HIS A CA 1
ATOM 1739 C C . HIS A 1 222 ? -6.946 -1.702 -10.251 1.00 87.69 222 HIS A C 1
ATOM 1741 O O . HIS A 1 222 ? -7.357 -2.275 -11.246 1.00 87.69 222 HIS A O 1
ATOM 1747 N N . ARG A 1 223 ? -5.814 -0.996 -10.264 1.00 90.25 223 ARG A N 1
ATOM 1748 C CA . ARG A 1 223 ? -5.035 -0.805 -11.486 1.00 90.25 223 ARG A CA 1
ATOM 1749 C C . ARG A 1 223 ? -3.588 -1.206 -11.302 1.00 90.25 223 ARG A C 1
ATOM 1751 O O . ARG A 1 223 ? -2.961 -0.845 -10.306 1.00 90.25 223 ARG A O 1
ATOM 1758 N N . LEU A 1 224 ? -3.071 -1.921 -12.290 1.00 91.12 224 LEU A N 1
ATOM 1759 C CA . LEU A 1 224 ? -1.690 -2.364 -12.365 1.00 91.12 224 LEU A CA 1
ATOM 1760 C C . LEU A 1 224 ? -1.032 -1.731 -13.591 1.00 91.12 224 LEU A C 1
ATOM 1762 O O . LEU A 1 224 ? -1.412 -2.014 -14.723 1.00 91.12 224 LEU A O 1
ATOM 1766 N N . TYR A 1 225 ? -0.059 -0.864 -13.351 1.00 92.19 225 TYR A N 1
ATOM 1767 C CA . TYR A 1 225 ? 0.874 -0.345 -14.335 1.00 92.19 225 TYR A CA 1
ATOM 1768 C C . TYR A 1 225 ? 2.089 -1.275 -14.375 1.00 92.19 225 TYR A C 1
ATOM 1770 O O . TYR A 1 225 ? 2.834 -1.363 -13.403 1.00 92.19 225 TYR A O 1
ATOM 1778 N N . GLN A 1 226 ? 2.301 -1.972 -15.485 1.00 92.31 226 GLN A N 1
ATOM 1779 C CA . GLN A 1 226 ? 3.499 -2.774 -15.714 1.00 92.31 226 GLN A CA 1
ATOM 1780 C C . GLN A 1 226 ? 4.372 -2.133 -16.785 1.00 92.31 226 GLN A C 1
ATOM 1782 O O . GLN A 1 226 ? 3.870 -1.638 -17.795 1.00 92.31 226 GLN A O 1
ATOM 1787 N N . ILE A 1 227 ? 5.686 -2.191 -16.597 1.00 92.00 227 ILE A N 1
ATOM 1788 C CA . ILE A 1 227 ? 6.648 -1.787 -17.621 1.00 92.00 227 ILE A CA 1
ATOM 1789 C C . ILE A 1 227 ? 7.889 -2.680 -17.578 1.00 92.00 227 ILE A C 1
ATOM 1791 O O . ILE A 1 227 ? 8.426 -2.986 -16.511 1.00 92.00 227 ILE A O 1
ATOM 1795 N N . SER A 1 228 ? 8.355 -3.101 -18.754 1.00 92.06 228 SER A N 1
ATOM 1796 C CA . SER A 1 228 ? 9.583 -3.882 -18.881 1.00 92.06 228 SER A CA 1
ATOM 1797 C C . SER A 1 228 ? 10.800 -2.985 -19.085 1.00 92.06 228 SER A C 1
ATOM 1799 O O . SER A 1 228 ? 10.716 -1.954 -19.755 1.00 92.06 228 SER A O 1
ATOM 1801 N N . HIS A 1 229 ? 11.954 -3.423 -18.594 1.00 92.50 229 HIS A N 1
ATOM 1802 C CA . HIS A 1 229 ? 13.232 -2.761 -18.812 1.00 92.50 229 HIS A CA 1
ATOM 1803 C C . HIS A 1 229 ? 14.336 -3.748 -19.186 1.00 92.50 229 HIS A C 1
ATOM 1805 O O . HIS A 1 229 ? 14.336 -4.904 -18.773 1.00 92.50 229 HIS A O 1
ATOM 1811 N N . THR A 1 230 ? 15.369 -3.271 -19.876 1.00 93.12 230 THR A N 1
ATOM 1812 C CA . THR A 1 230 ? 16.633 -4.008 -20.023 1.00 93.12 230 THR A CA 1
ATOM 1813 C C . THR A 1 230 ? 17.722 -3.276 -19.258 1.00 93.12 230 THR A C 1
ATOM 1815 O O . THR A 1 230 ? 18.159 -2.209 -19.680 1.00 93.12 230 THR A O 1
ATOM 1818 N N . ARG A 1 231 ? 18.165 -3.844 -18.127 1.00 91.56 231 ARG A N 1
ATOM 1819 C CA . ARG A 1 231 ? 19.199 -3.253 -17.250 1.00 91.56 231 ARG A CA 1
ATOM 1820 C C . ARG A 1 231 ? 18.903 -1.795 -16.853 1.00 91.56 231 ARG A C 1
ATOM 1822 O O . ARG A 1 231 ? 19.801 -0.960 -16.879 1.00 91.56 231 ARG A O 1
ATOM 1829 N N . GLY A 1 232 ? 17.647 -1.498 -16.515 1.00 91.31 232 GLY A N 1
ATOM 1830 C CA . GLY A 1 232 ? 17.217 -0.154 -16.116 1.00 91.31 232 GLY A CA 1
ATOM 1831 C C . GLY A 1 232 ? 16.880 0.794 -17.264 1.00 91.31 232 GLY A C 1
ATOM 1832 O O . GLY A 1 232 ? 16.549 1.945 -17.005 1.00 91.31 232 GLY A O 1
ATOM 1833 N N . ILE A 1 233 ? 16.931 0.331 -18.517 1.00 94.25 233 ILE A N 1
ATOM 1834 C CA . ILE A 1 233 ? 16.437 1.081 -19.676 1.00 94.25 233 ILE A CA 1
ATOM 1835 C C . ILE A 1 233 ? 14.982 0.683 -19.927 1.00 94.25 233 ILE A C 1
ATOM 1837 O O . ILE A 1 233 ? 14.712 -0.438 -20.363 1.00 94.25 233 ILE A O 1
ATOM 1841 N N . PHE A 1 234 ? 14.065 1.600 -19.643 1.00 93.38 234 PHE A N 1
ATOM 1842 C CA . PHE A 1 234 ? 12.621 1.449 -19.787 1.00 93.38 234 PHE A CA 1
ATOM 1843 C C . PHE A 1 234 ? 12.153 2.002 -21.131 1.00 93.38 234 PHE A C 1
ATOM 1845 O O . PHE A 1 234 ? 12.434 3.159 -21.463 1.00 93.38 234 PHE A O 1
ATOM 1852 N N . ASP A 1 235 ? 11.398 1.199 -21.878 1.00 87.62 235 ASP A N 1
ATOM 1853 C CA . ASP A 1 235 ? 10.718 1.647 -23.092 1.00 87.62 235 ASP A CA 1
ATOM 1854 C C . ASP A 1 235 ? 9.252 1.987 -22.777 1.00 87.62 235 ASP A C 1
ATOM 1856 O O . ASP A 1 235 ? 8.471 1.078 -22.476 1.00 87.62 235 ASP A O 1
ATOM 1860 N N . PRO A 1 236 ? 8.840 3.267 -22.870 1.00 84.44 236 PRO A N 1
ATOM 1861 C CA . PRO A 1 236 ? 7.450 3.660 -22.663 1.00 84.44 236 PRO A CA 1
ATOM 1862 C C . PRO A 1 236 ? 6.461 2.939 -23.587 1.00 84.44 236 PRO A C 1
ATOM 1864 O O . PRO A 1 236 ? 5.302 2.777 -23.214 1.00 84.44 236 PRO A O 1
ATOM 1867 N N . ALA A 1 237 ? 6.894 2.492 -24.773 1.00 84.44 237 ALA A N 1
ATOM 1868 C CA . ALA A 1 237 ? 6.040 1.743 -25.696 1.00 84.44 237 ALA A CA 1
ATOM 1869 C C . ALA A 1 237 ? 5.660 0.349 -25.163 1.00 84.44 237 ALA A C 1
ATOM 1871 O O . ALA A 1 237 ? 4.668 -0.224 -25.606 1.00 84.44 237 ALA A O 1
ATOM 1872 N N . GLY A 1 238 ? 6.431 -0.184 -24.211 1.00 79.69 238 GLY A N 1
ATOM 1873 C CA . GLY A 1 238 ? 6.168 -1.461 -23.548 1.00 79.69 238 GLY A CA 1
ATOM 1874 C C . GLY A 1 238 ? 5.320 -1.350 -22.281 1.00 79.69 238 GLY A C 1
ATOM 1875 O O . GLY A 1 238 ? 5.112 -2.363 -21.618 1.00 79.69 238 GLY A O 1
ATOM 1876 N N . ALA A 1 239 ? 4.858 -0.154 -21.904 1.00 88.81 239 ALA A N 1
ATOM 1877 C CA . ALA A 1 239 ? 4.043 0.028 -20.710 1.00 88.81 239 ALA A CA 1
ATOM 1878 C C . ALA A 1 239 ? 2.604 -0.467 -20.922 1.00 88.81 239 ALA A C 1
ATOM 1880 O O . ALA A 1 239 ? 1.987 -0.221 -21.960 1.00 88.81 239 ALA A O 1
ATOM 1881 N N . LYS A 1 240 ? 2.038 -1.109 -19.901 1.00 89.88 240 LYS A N 1
ATOM 1882 C CA . LYS A 1 240 ? 0.660 -1.602 -19.896 1.00 89.88 240 LYS A CA 1
ATOM 1883 C C . LYS A 1 240 ? -0.043 -1.172 -18.618 1.00 89.88 240 LYS A C 1
ATOM 1885 O O . LYS A 1 240 ? 0.516 -1.296 -17.535 1.00 89.88 240 LYS A O 1
ATOM 1890 N N . ILE A 1 241 ? -1.279 -0.697 -18.747 1.00 88.38 241 ILE A N 1
ATOM 1891 C CA . ILE A 1 241 ? -2.177 -0.474 -17.611 1.00 88.38 241 ILE A CA 1
ATOM 1892 C C . ILE A 1 241 ? -3.314 -1.477 -17.719 1.00 88.38 241 ILE A C 1
ATOM 1894 O O . ILE A 1 241 ? -3.988 -1.547 -18.746 1.00 88.38 241 ILE A O 1
ATOM 1898 N N . GLU A 1 242 ? -3.524 -2.239 -16.658 1.00 87.81 242 GLU A N 1
ATOM 1899 C CA . GLU A 1 242 ? -4.623 -3.188 -16.530 1.00 87.81 242 GLU A CA 1
ATOM 1900 C C . GLU A 1 242 ? -5.547 -2.735 -15.408 1.00 87.81 242 GLU A C 1
ATOM 1902 O O . GLU A 1 242 ? -5.080 -2.426 -14.312 1.00 87.81 242 GLU A O 1
ATOM 1907 N N . ASP A 1 243 ? -6.848 -2.704 -15.685 1.00 85.75 243 ASP A N 1
ATOM 1908 C CA . ASP A 1 243 ? -7.866 -2.658 -14.641 1.00 85.75 243 ASP A CA 1
ATOM 1909 C C . ASP A 1 243 ? -8.160 -4.099 -14.212 1.00 85.75 243 ASP A C 1
ATOM 1911 O O . ASP A 1 243 ? -8.407 -4.970 -15.047 1.00 85.75 243 ASP A O 1
ATOM 1915 N N . VAL A 1 244 ? -8.052 -4.359 -12.917 1.00 80.56 244 VAL A N 1
ATOM 1916 C CA . VAL A 1 244 ? -8.249 -5.673 -12.302 1.00 80.56 244 VAL A CA 1
ATOM 1917 C C . VAL A 1 244 ? -9.392 -5.661 -11.291 1.00 80.56 244 VAL A C 1
ATOM 1919 O O . VAL A 1 244 ? -9.525 -6.607 -10.521 1.00 80.56 244 VAL A O 1
ATOM 1922 N N . SER A 1 245 ? -10.219 -4.610 -11.279 1.00 78.50 245 SER A N 1
ATOM 1923 C CA . SER A 1 245 ? -11.389 -4.511 -10.395 1.00 78.50 245 SER A CA 1
ATOM 1924 C C . SER A 1 245 ? -12.286 -5.752 -10.464 1.00 78.50 245 SER A C 1
ATOM 1926 O O . SER A 1 245 ? -12.606 -6.307 -9.418 1.00 78.50 245 SER A O 1
ATOM 1928 N N . ASP A 1 246 ? -12.572 -6.258 -11.667 1.00 70.88 246 ASP A N 1
ATOM 1929 C CA . ASP A 1 246 ? -13.406 -7.452 -11.899 1.00 70.88 246 ASP A CA 1
ATOM 1930 C C . ASP A 1 246 ? -12.825 -8.766 -11.332 1.00 70.88 246 ASP A C 1
ATOM 1932 O O . ASP A 1 246 ? -13.490 -9.801 -11.332 1.00 70.88 246 ASP A O 1
ATOM 1936 N N . HIS A 1 247 ? -11.571 -8.758 -10.875 1.00 60.38 247 HIS A N 1
ATOM 1937 C CA . HIS A 1 247 ? -10.853 -9.947 -10.404 1.00 60.38 247 HIS A CA 1
ATOM 1938 C C . HIS A 1 247 ? -10.544 -9.923 -8.906 1.00 60.38 247 HIS A C 1
ATOM 1940 O O . HIS A 1 247 ? -10.060 -10.916 -8.368 1.00 60.38 247 HIS A O 1
ATOM 1946 N N . LEU A 1 248 ? -10.814 -8.806 -8.227 1.00 62.28 248 LEU A N 1
ATOM 1947 C CA . LEU A 1 248 ? -10.540 -8.630 -6.800 1.00 62.28 248 LEU A CA 1
ATOM 1948 C C . LEU A 1 248 ? -11.776 -8.895 -5.918 1.00 62.28 248 LEU A C 1
ATOM 1950 O O . LEU A 1 248 ? -11.737 -8.590 -4.729 1.00 62.28 248 LEU A O 1
ATOM 1954 N N . GLY A 1 249 ? -12.827 -9.512 -6.470 1.00 49.47 249 GLY A N 1
ATOM 1955 C CA . GLY A 1 249 ? -14.026 -9.959 -5.746 1.00 49.47 249 GLY A CA 1
ATOM 1956 C C . GLY A 1 249 ? -15.313 -9.307 -6.220 1.00 49.47 249 GLY A C 1
ATOM 1957 O O . GLY A 1 249 ? -15.371 -8.059 -6.220 1.00 49.47 249 GLY A O 1
#

Foldseek 3Di:
DWFFFAWCQPPQQQDDDDFPDPCPVVVVCCCVVPVPDDPLLAQEEEALVQQLLVVCVVVVPVPDDPWDWDWDDDNNHIYIYGDPVPVCSRDDGDGQLRVLVVPDADFDPCRPDRWDWDWDWDDDPNGIYIYIYTFSDFADPVDDHPPPRPDPVPPPPPPVPDDDPPPPDDDDDDDDPDDDGPDDDDDDDDDDDLAGTEDEDEEQDDDDCVSCLSSCLRNVHFKYWYWYDDNRTTDPVRIDIDGRVVPSD

Organism: NCBI:txid1141098

Radius of gyration: 20.11 Å; chains: 1; bounding box: 39×55×61 Å

Sequence (249 aa):
MPLEVKNDEQNRPKEYVKHNSAFEPLITSIEVMKPTFDISSANLICSTGSLHRIYRYLEDSEDLDSDRLDMQWHSGTLFITRWADDPSRQTSAGYESGFERATCSFSGELQDHISHHRVLSYRLGGLHLVVRAESEAYFCECHKPSPGQTSTADSVAEGIGKLVVSNDGEATEQGLDGASSSLNVLKAGRDIPSSCLIMIRTGNQMYDRRPFEAQMYFSNRHRLYQISHTRGIFDPAGAKIEDVSDHLG

pLDDT: mean 78.56, std 19.71, range [27.59, 98.12]